Protein AF-A0A7X7MWL6-F1 (afdb_monomer)

Solvent-accessible surface area (backbone atoms only — not comparable to full-atom values): 15380 Å² total; per-residue (Å²): 132,82,75,71,53,54,70,63,32,54,54,37,65,75,43,79,52,40,69,62,44,42,73,61,33,58,62,50,55,30,61,46,99,85,70,45,68,63,56,74,56,22,62,44,53,46,34,38,48,52,20,28,42,70,40,32,53,67,61,32,52,55,54,33,52,75,38,54,39,47,64,7,66,58,43,22,62,76,74,44,52,92,45,48,33,80,43,76,57,48,70,46,74,46,41,31,54,92,85,49,89,75,73,60,87,45,22,44,50,53,32,58,33,37,39,71,49,34,30,35,41,26,49,57,46,27,28,77,61,49,32,73,77,32,79,83,55,85,63,67,92,64,72,59,31,56,32,47,55,44,22,49,33,36,52,50,52,49,21,46,40,38,64,36,34,50,30,35,58,55,56,46,36,56,61,43,24,39,84,37,89,33,66,30,51,39,77,46,76,94,53,43,69,53,32,23,27,19,46,92,64,23,87,71,41,76,58,52,65,67,79,53,43,49,32,81,69,54,38,25,49,52,29,4,32,33,23,25,42,33,62,19,31,59,53,59,63,54,40,70,68,53,62,31,74,64,49,67,42,80,59,91,59,49,42,24,24,30,35,21,19,15,17,80,24,50,75,79,44,21,19,42,47,37,72,47,64,46,52,34,82,47,61,38,85,45,25,26,36,41,43,19,36,70,66,95,122

Secondary structure (DSSP, 8-state):
-----HHHHHHGGG---HHHHHHHHTTTT-B-TTS-BS---HHHHHHHHHHHHHH-HHHHHHHHHTTTTTTHHHHHHHHTGGGEEEE--EEEEES--TT-SS--TTS-S-EEEEE--EEEESSPPBHHHHHHH-TTS---SSSSPBP-S--HHHHHHHHHHTT-EEPPHHHHHHHHHTT--SSSSSSSGGGGGGT---TTTSTTS---TT-S---TTS--S-SSSSEEEEEEEP-TTGGGG---BS-----S--EEEEES--TTS-GGGGSTT-EEEEETT---TTEE--EEES---

Radius of gyration: 19.22 Å; Cα contacts (8 Å, |Δi|>4): 650; chains: 1; bounding box: 49×41×52 Å

Foldseek 3Di:
DQDQDLVVLQVLLPPQDLVVLCVNQLQQQAADPVRHHPDLPLSSNQSSLVSNCSNPVVSSCVSCCVGLLPCLLVLLVPPFVVQKFKDAWDKDFAFDDPPDPQHDQLRDDTFMATEHIKIWGLKFAFQVSLCVSVVPRDHDPDPQFHDFQAFLSSQQSSQSSNVFGFAALVRLLVQQCAVHPPLGLHNDLVCCLQQEQAQVNPVLDQDRWPPHAGRNSNHGHLAASAWAWGQAADDSCLCVVNDHYRDGHNDPHQFTKTAQHYNHDDSSCRGSSRIDTDGRNDGDRRHGHITMGHDSD

Sequence (297 aa):
MINTNVEFLKSLLNESNADIVYSNVKDIFGFNEKGEPNVVDGEVLYWAWKAIQHADKQMEEELMNKRFYDGSKERYISLLQNHMKKIDKGSFSMGSAPDSKLKYIGEEPQHNVDLDQFFVSDIVISEELYSKYDPFYKVSEEKNMPARNVSWYDAVMFCKWINCRLLTEAEWEYASKGDSKGLWCCEKEEDIQQYGWFSESSDGYVHPIGLLKPNSYGLYDIHGNVWEWCQDSYDENYYEKKISDNPVNDTDDLEKVCRGGSIHAFSEMCRCAFRDYEPANFKAYDIGFRVARSNFD

Mean predicted aligned error: 3.19 Å

Nearest PDB structures (foldseek):
  6xtr-assembly1_A  TM=8.826E-01  e=1.963E-19  Thermomonospora curvata DSM 43183
  2y3c-assemb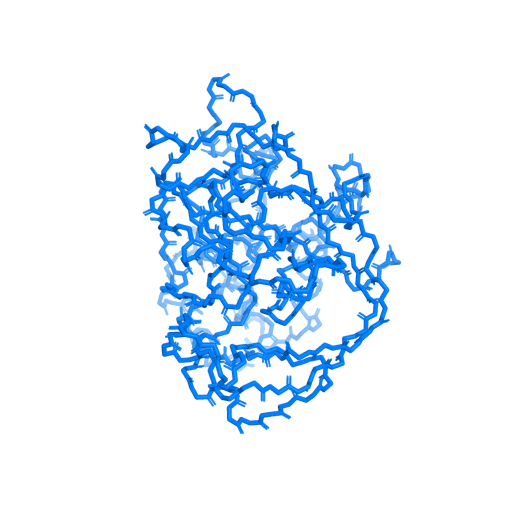ly1_A  TM=8.806E-01  e=6.717E-18  Treponema denticola
  6muj-assembly4_D  TM=9.042E-01  e=8.571E-18  Streptomyces coelicolor A3(2)
  5nyy-assembly1_A  TM=8.502E-01  e=1.297E-18  Thermomon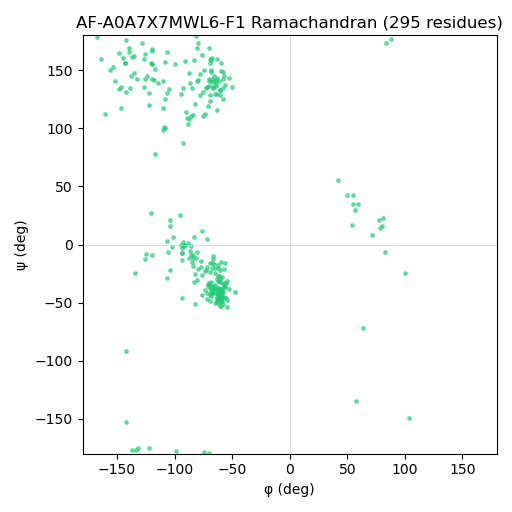ospora curvata DSM 43183
  5hha-assembly1_A  TM=8.923E-01  e=1.107E-16  Pseudomonas aeruginosa PAO1

Structure (mmCIF, N/CA/C/O backbone):
data_AF-A0A7X7MWL6-F1
#
_entry.id   AF-A0A7X7MWL6-F1
#
loop_
_atom_site.group_PDB
_atom_site.id
_atom_site.type_symbol
_atom_site.label_atom_id
_atom_site.label_alt_id
_atom_site.label_comp_id
_atom_site.label_asym_id
_atom_site.label_entity_id
_atom_site.label_seq_id
_atom_site.pdbx_PDB_ins_code
_atom_site.Cartn_x
_atom_site.Cartn_y
_atom_site.Cartn_z
_atom_site.occupancy
_atom_site.B_iso_or_equiv
_atom_site.auth_seq_id
_atom_site.auth_comp_id
_atom_site.auth_asym_id
_atom_site.auth_atom_id
_atom_site.pdbx_PDB_model_num
ATOM 1 N N . MET A 1 1 ? -14.505 17.533 24.491 1.00 73.88 1 MET A N 1
ATOM 2 C CA . MET A 1 1 ? -13.439 17.891 23.533 1.00 73.88 1 MET A CA 1
ATOM 3 C C . MET A 1 1 ? -12.760 16.591 23.157 1.00 73.88 1 MET A C 1
ATOM 5 O O . MET A 1 1 ? -12.500 15.812 24.065 1.00 73.88 1 MET A O 1
ATOM 9 N N . ILE A 1 2 ? -12.582 16.317 21.866 1.00 90.38 2 ILE A N 1
ATOM 10 C CA . ILE A 1 2 ? -11.959 15.072 21.394 1.00 90.38 2 ILE A CA 1
ATOM 11 C C . ILE A 1 2 ? -10.476 15.122 21.766 1.00 90.38 2 ILE A C 1
ATOM 13 O O . ILE A 1 2 ? -9.825 16.134 21.510 1.00 90.38 2 ILE A O 1
ATOM 17 N N . ASN A 1 3 ? -9.963 14.078 22.419 1.00 92.62 3 ASN A N 1
ATOM 18 C CA . ASN A 1 3 ? -8.554 14.012 22.789 1.00 92.62 3 ASN A CA 1
ATOM 19 C C . ASN A 1 3 ? -7.747 13.410 21.635 1.00 92.62 3 ASN A C 1
ATOM 21 O O . ASN A 1 3 ? -7.838 12.216 21.372 1.00 92.62 3 ASN A O 1
ATOM 25 N N . THR A 1 4 ? -6.965 14.245 20.957 1.00 96.44 4 THR A N 1
ATOM 26 C CA . THR A 1 4 ? -6.111 13.857 19.825 1.00 96.44 4 THR A CA 1
ATOM 27 C C . THR A 1 4 ? -4.633 13.756 20.214 1.00 96.44 4 THR A C 1
ATOM 29 O O . THR A 1 4 ? -3.759 13.779 19.353 1.00 96.44 4 THR A O 1
ATOM 32 N N . ASN A 1 5 ? -4.314 13.696 21.511 1.00 97.81 5 ASN A N 1
ATOM 33 C CA . ASN A 1 5 ? -2.937 13.538 21.964 1.00 97.81 5 ASN A CA 1
ATOM 34 C C . ASN A 1 5 ? -2.458 12.097 21.716 1.00 97.81 5 ASN A C 1
ATOM 36 O O . ASN A 1 5 ? -2.928 11.161 22.360 1.00 97.81 5 ASN A O 1
ATOM 40 N N . VAL A 1 6 ? -1.504 11.934 20.799 1.00 97.75 6 VAL A N 1
ATOM 41 C CA . VAL A 1 6 ? -0.977 10.626 20.382 1.00 97.75 6 VAL A CA 1
ATOM 42 C C . VAL A 1 6 ? -0.379 9.833 21.549 1.00 97.75 6 VAL A C 1
ATOM 44 O O . VAL A 1 6 ? -0.646 8.642 21.671 1.00 97.75 6 VAL A O 1
ATOM 47 N N . GLU A 1 7 ? 0.368 10.473 22.449 1.00 97.94 7 GLU A N 1
ATOM 48 C CA . GLU A 1 7 ? 0.979 9.785 23.595 1.00 97.94 7 GLU A CA 1
ATOM 49 C C . GLU A 1 7 ? -0.071 9.276 24.589 1.00 97.94 7 GLU A C 1
ATOM 51 O O . GLU A 1 7 ? 0.048 8.175 25.128 1.00 97.94 7 GLU A O 1
ATOM 56 N N . PHE A 1 8 ? -1.159 10.026 24.775 1.00 98.19 8 PHE A N 1
ATOM 57 C CA . PHE A 1 8 ? -2.311 9.546 25.528 1.00 98.19 8 PHE A CA 1
ATOM 58 C C . PHE A 1 8 ? -2.963 8.337 24.846 1.00 98.19 8 PHE A C 1
ATOM 60 O O . PHE A 1 8 ? -3.218 7.338 25.514 1.00 98.19 8 PHE A O 1
ATOM 67 N N . LEU A 1 9 ? -3.190 8.383 23.531 1.00 98.31 9 LEU A N 1
ATOM 68 C CA . LEU A 1 9 ? -3.787 7.260 22.798 1.00 98.31 9 LEU A CA 1
ATOM 69 C C . LEU A 1 9 ? -2.910 6.005 22.854 1.00 98.31 9 LEU A C 1
ATOM 71 O O . LEU A 1 9 ? -3.425 4.920 23.108 1.00 98.31 9 LEU A O 1
ATOM 75 N N . LYS A 1 10 ? -1.587 6.149 22.726 1.00 97.75 10 LYS A N 1
ATOM 76 C CA . LYS A 1 10 ? -0.633 5.052 22.946 1.00 97.75 10 LYS A CA 1
ATOM 77 C C . LYS A 1 10 ? -0.717 4.505 24.369 1.00 97.75 10 LYS A C 1
ATOM 79 O O . LYS A 1 10 ? -0.677 3.2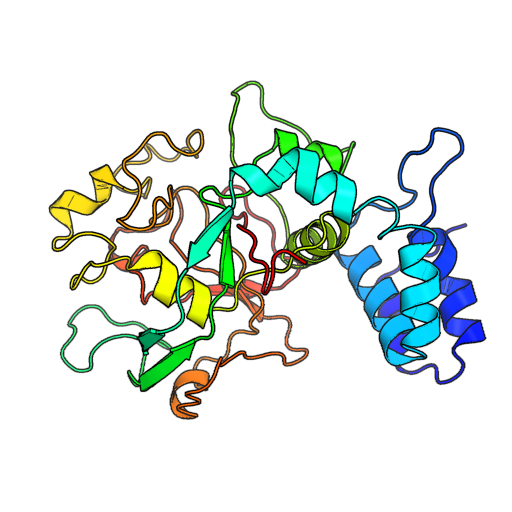93 24.560 1.00 97.75 10 LYS A O 1
ATOM 84 N N . SER A 1 11 ? -0.880 5.368 25.374 1.00 98.00 11 SER A N 1
ATOM 85 C CA . SER A 1 11 ? -1.001 4.922 26.768 1.00 98.00 11 SER A CA 1
ATOM 86 C C . SER A 1 11 ? -2.219 4.019 27.012 1.00 98.00 11 SER A C 1
ATOM 88 O O . SER A 1 11 ? -2.140 3.140 27.872 1.00 98.00 11 SER A O 1
ATOM 90 N N . LEU A 1 12 ? -3.291 4.164 26.216 1.00 98.00 12 LEU A N 1
ATOM 91 C CA . LEU A 1 12 ? -4.487 3.312 26.285 1.00 98.00 12 LEU A CA 1
ATOM 92 C C . LEU A 1 12 ? -4.216 1.852 25.896 1.00 98.00 12 LEU A C 1
ATOM 94 O O . LEU A 1 12 ? -5.004 0.992 26.267 1.00 98.00 12 LEU A O 1
ATOM 98 N N . LEU A 1 13 ? -3.101 1.537 25.228 1.00 96.75 13 LEU A N 1
ATOM 99 C CA . LEU A 1 13 ? -2.693 0.145 24.986 1.00 96.75 13 LEU A CA 1
ATOM 100 C C . LEU A 1 13 ? -2.415 -0.622 26.288 1.00 96.75 13 LEU A C 1
ATOM 102 O O . LEU A 1 13 ? -2.445 -1.845 26.295 1.00 96.75 13 LEU A O 1
ATOM 106 N N . ASN A 1 14 ? -2.164 0.087 27.393 1.00 96.88 14 ASN A N 1
ATOM 107 C CA . ASN A 1 14 ? -1.990 -0.515 28.714 1.00 96.88 14 ASN A CA 1
ATOM 108 C C . ASN A 1 14 ? -3.294 -0.550 29.534 1.00 96.88 14 ASN A C 1
ATOM 110 O O . ASN A 1 14 ? -3.280 -1.009 30.676 1.00 96.88 14 ASN A O 1
ATOM 114 N N . GLU A 1 15 ? -4.408 -0.042 28.995 1.00 97.19 15 GLU A N 1
ATOM 115 C CA . GLU A 1 15 ? -5.706 -0.045 29.668 1.00 97.19 15 GLU A CA 1
ATOM 116 C C . GLU A 1 15 ? -6.477 -1.326 29.333 1.00 97.19 15 GLU A C 1
ATOM 118 O O . GLU A 1 15 ? -6.895 -1.558 28.202 1.00 97.19 15 GLU A O 1
ATOM 123 N N . SER A 1 16 ? -6.690 -2.158 30.351 1.00 90.88 16 SER A N 1
ATOM 124 C CA . SER A 1 16 ? -7.404 -3.434 30.220 1.00 90.88 16 SER A CA 1
ATOM 125 C C . SER A 1 16 ? -8.927 -3.294 30.125 1.00 90.88 16 SER A C 1
ATOM 127 O O . SER A 1 16 ? -9.605 -4.232 29.710 1.00 90.88 16 SER A O 1
ATOM 129 N N . ASN A 1 17 ? -9.494 -2.157 30.542 1.00 97.38 17 ASN A N 1
ATOM 130 C CA . ASN A 1 17 ? -10.933 -1.934 30.511 1.00 97.38 17 ASN A CA 1
ATOM 131 C C . ASN A 1 17 ? -11.375 -1.335 29.165 1.00 97.38 17 ASN A C 1
ATOM 133 O O . ASN A 1 17 ? -11.247 -0.131 28.926 1.00 97.38 17 ASN A O 1
ATOM 137 N N . ALA A 1 18 ? -11.970 -2.175 28.318 1.00 97.12 18 ALA A N 1
ATOM 138 C CA . ALA A 1 18 ? -12.445 -1.788 26.992 1.00 97.12 18 ALA A CA 1
ATOM 139 C C . ALA A 1 18 ? -13.474 -0.644 27.003 1.00 97.12 18 ALA A C 1
ATOM 141 O O . ALA A 1 18 ? -13.419 0.213 26.123 1.00 97.12 18 ALA A O 1
ATOM 142 N N . ASP A 1 19 ? -14.346 -0.545 28.014 1.00 98.12 19 ASP A N 1
ATOM 143 C CA . ASP A 1 19 ? -15.315 0.558 28.109 1.00 98.12 19 ASP A CA 1
ATOM 144 C C . ASP A 1 19 ? -14.614 1.909 28.319 1.00 98.12 19 ASP A C 1
ATOM 146 O O . ASP A 1 19 ? -15.028 2.934 27.764 1.00 98.12 19 ASP A O 1
ATOM 150 N N . ILE A 1 20 ? -13.521 1.917 29.096 1.00 97.81 20 ILE A N 1
ATOM 151 C CA . ILE A 1 20 ? -12.690 3.111 29.289 1.00 97.81 20 ILE A CA 1
ATOM 152 C C . ILE A 1 20 ? -12.045 3.492 27.959 1.00 97.81 20 ILE A C 1
ATOM 154 O O . ILE A 1 20 ? -12.175 4.645 27.539 1.00 97.81 20 ILE A O 1
ATOM 158 N N . VAL A 1 21 ? -11.412 2.544 27.265 1.00 98.19 21 VAL A N 1
ATOM 159 C CA . VAL A 1 21 ? -10.782 2.798 25.961 1.00 98.19 21 VAL A CA 1
ATOM 160 C C . VAL A 1 21 ? -11.809 3.322 24.955 1.00 98.19 21 VAL A C 1
ATOM 162 O O . VAL A 1 21 ? -11.626 4.402 24.393 1.00 98.19 21 VAL A O 1
ATOM 165 N N . TYR A 1 22 ? -12.946 2.640 24.808 1.00 97.81 22 TYR A N 1
ATOM 166 C CA . TYR A 1 22 ? -14.044 3.037 23.926 1.00 97.81 22 TYR A CA 1
ATOM 167 C C . TYR A 1 22 ? -14.540 4.453 24.210 1.00 97.81 22 TYR A C 1
ATOM 169 O O . TYR A 1 22 ? -14.704 5.254 23.287 1.00 97.81 22 TYR A O 1
ATOM 177 N N . SER A 1 23 ? -14.749 4.799 25.484 1.00 97.25 23 SER A N 1
ATOM 178 C CA . SER A 1 23 ? -15.218 6.134 25.863 1.00 97.25 23 SER A CA 1
ATOM 179 C C . SER A 1 23 ? -14.255 7.249 25.440 1.00 97.25 23 SER A C 1
ATOM 181 O O . SER A 1 23 ? -14.717 8.349 25.135 1.00 97.25 23 SER A O 1
ATOM 183 N N . ASN A 1 24 ? -12.953 6.950 25.368 1.00 97.69 24 ASN A N 1
ATOM 184 C CA . ASN A 1 24 ? -11.912 7.886 24.956 1.00 97.69 24 ASN A CA 1
ATOM 185 C C . ASN A 1 24 ? -11.762 7.990 23.432 1.00 97.69 24 ASN A C 1
ATOM 187 O O . ASN A 1 24 ? -11.431 9.068 22.941 1.00 97.69 24 ASN A O 1
ATOM 191 N N . VAL A 1 25 ? -12.012 6.910 22.681 1.00 97.56 25 VAL A N 1
ATOM 192 C CA . VAL A 1 25 ? -11.724 6.877 21.234 1.00 97.56 25 VAL A CA 1
ATOM 193 C C . VAL A 1 25 ? -12.949 7.015 20.331 1.00 97.56 25 VAL A C 1
ATOM 195 O O . VAL A 1 25 ? -12.814 7.434 19.186 1.00 97.56 25 VAL A O 1
ATOM 198 N N . LYS A 1 26 ? -14.163 6.708 20.805 1.00 96.38 26 LYS A N 1
ATOM 199 C CA . LYS A 1 26 ? -15.365 6.630 19.945 1.00 96.38 26 LYS A CA 1
ATOM 200 C C . LYS A 1 26 ? -15.659 7.901 19.135 1.00 96.38 26 LYS A C 1
ATOM 202 O O . LYS A 1 26 ? -16.187 7.820 18.027 1.00 96.38 26 LYS A O 1
ATOM 207 N N . ASP A 1 27 ? -15.344 9.069 19.696 1.00 95.69 27 ASP A N 1
ATOM 208 C CA . ASP A 1 27 ? -15.648 10.360 19.077 1.00 95.69 27 ASP A CA 1
ATOM 209 C C . ASP A 1 27 ? -14.577 10.776 18.056 1.00 95.69 27 ASP A C 1
ATOM 211 O O . ASP A 1 27 ? -14.881 11.582 17.177 1.00 95.69 27 ASP A O 1
ATOM 215 N N . ILE A 1 28 ? -13.377 10.175 18.107 1.00 97.38 28 ILE A N 1
ATOM 216 C CA . ILE A 1 28 ? -12.314 10.338 17.097 1.00 97.38 28 ILE A CA 1
ATOM 217 C C . ILE A 1 28 ? -12.819 9.852 15.734 1.00 97.38 28 ILE A C 1
ATOM 219 O O . ILE A 1 28 ? -12.674 10.551 14.739 1.00 97.38 28 ILE A O 1
ATOM 223 N N . PHE A 1 29 ? -13.509 8.709 15.711 1.00 96.19 29 PHE A N 1
ATOM 224 C CA . PHE A 1 29 ? -14.116 8.138 14.503 1.00 96.19 29 PHE A CA 1
ATOM 225 C C . PHE A 1 29 ? -15.493 8.727 14.167 1.00 96.19 29 PHE A C 1
ATOM 227 O O . PHE A 1 29 ? -16.199 8.203 13.313 1.00 96.19 29 PHE A O 1
ATOM 234 N N . GLY A 1 30 ? -15.948 9.754 14.888 1.00 92.06 30 GLY A N 1
ATOM 235 C CA . GLY A 1 30 ? -17.243 10.384 14.645 1.00 92.06 30 GLY A CA 1
ATOM 236 C C . GLY A 1 30 ? -17.246 11.366 13.476 1.00 92.06 30 GLY A C 1
ATOM 237 O O . GLY A 1 30 ? -16.204 11.724 12.932 1.00 92.06 30 GLY A O 1
ATOM 238 N N . PHE A 1 31 ? -18.445 11.846 13.156 1.00 90.69 31 PHE A N 1
ATOM 239 C CA . PHE A 1 31 ? -18.679 12.911 12.187 1.00 90.69 31 PHE A CA 1
ATOM 240 C C . PHE A 1 31 ? -19.303 14.125 12.881 1.00 90.69 31 PHE A C 1
ATOM 242 O O . PHE A 1 31 ? -20.019 13.980 13.878 1.00 90.69 31 PHE A O 1
ATOM 249 N N . ASN A 1 32 ? -19.041 15.315 12.349 1.00 89.81 32 ASN A N 1
ATOM 250 C CA . ASN A 1 32 ? -19.631 16.563 12.813 1.00 89.81 32 ASN A CA 1
ATOM 251 C C . ASN A 1 32 ? -21.048 16.765 12.230 1.00 89.81 32 ASN A C 1
ATOM 253 O O . ASN A 1 32 ? -21.547 15.959 11.446 1.00 89.81 32 ASN A O 1
ATOM 257 N N . GLU A 1 33 ? -21.709 17.871 12.583 1.00 90.31 33 GLU A N 1
ATOM 258 C CA . GLU A 1 33 ? -23.077 18.182 12.126 1.00 90.31 33 GLU A CA 1
ATOM 259 C C . GLU A 1 33 ? -23.211 18.347 10.600 1.00 90.31 33 GLU A C 1
ATOM 261 O O . GLU A 1 33 ? -24.317 18.275 10.067 1.00 90.31 33 GLU A O 1
ATOM 266 N N . LYS A 1 34 ? -22.098 18.557 9.889 1.00 87.69 34 LYS A N 1
ATOM 267 C CA . LYS A 1 34 ? -22.043 18.645 8.423 1.00 87.69 34 LYS A CA 1
ATOM 268 C C . LYS A 1 34 ? -21.768 17.293 7.757 1.00 87.69 34 LYS A C 1
ATOM 270 O O . LYS A 1 34 ? -21.726 17.231 6.533 1.00 87.69 34 LYS A O 1
ATOM 275 N N . GLY A 1 35 ? -21.580 16.229 8.541 1.00 86.38 35 GLY A N 1
ATOM 276 C CA . GLY A 1 35 ? -21.204 14.906 8.046 1.00 86.38 35 GLY A CA 1
ATOM 277 C C . GLY A 1 35 ? -19.720 14.769 7.693 1.00 86.38 35 GLY A C 1
ATOM 278 O O . GLY A 1 35 ? -19.349 13.805 7.033 1.00 86.38 35 GLY A O 1
ATOM 279 N N . GLU A 1 36 ? -18.868 15.708 8.110 1.00 88.62 36 GLU A N 1
ATOM 280 C CA . GLU A 1 36 ? -17.414 15.625 7.911 1.00 88.62 36 GLU A CA 1
ATOM 281 C C . GLU A 1 36 ? -16.770 14.858 9.078 1.00 88.62 36 GLU A C 1
ATOM 283 O O . GLU A 1 36 ? -17.268 14.951 10.205 1.00 88.62 36 GLU A O 1
ATOM 288 N N . PRO A 1 37 ? -15.673 14.113 8.857 1.00 92.25 37 PRO A N 1
ATOM 289 C CA . PRO A 1 37 ? -14.980 13.402 9.928 1.00 92.25 37 PRO A CA 1
ATOM 290 C C . PRO A 1 37 ? -14.452 14.373 10.991 1.00 92.25 37 PRO A C 1
ATOM 292 O O . PRO A 1 37 ? -13.943 15.451 10.684 1.00 92.25 37 PRO A O 1
ATOM 295 N N . ASN A 1 38 ? -14.548 13.976 12.259 1.00 94.25 38 ASN A N 1
ATOM 296 C CA . ASN A 1 38 ? -14.041 14.772 13.376 1.00 94.25 38 ASN A CA 1
ATOM 297 C C . ASN A 1 38 ? -12.508 14.866 13.391 1.00 94.25 38 ASN A C 1
ATOM 299 O O . ASN A 1 38 ? -11.957 15.863 13.857 1.00 94.25 38 ASN A O 1
ATOM 303 N N . VAL A 1 39 ? -11.833 13.813 12.928 1.00 96.00 39 VAL A N 1
ATOM 304 C CA . VAL A 1 39 ? -10.375 13.692 12.866 1.00 96.00 39 VAL A CA 1
ATOM 305 C C . VAL A 1 39 ? -10.004 13.047 11.534 1.00 96.00 39 VAL A C 1
ATOM 307 O O . VAL A 1 39 ? -10.610 12.053 11.145 1.00 96.00 39 VAL A O 1
ATOM 310 N N . VAL A 1 40 ? -9.001 13.609 10.861 1.00 94.75 40 VAL A N 1
ATOM 311 C CA . VAL A 1 40 ? -8.408 13.057 9.626 1.00 94.75 40 VAL A CA 1
ATOM 312 C C . VAL A 1 40 ? -6.921 12.725 9.770 1.00 94.75 40 VAL A C 1
ATOM 314 O O . VAL A 1 40 ? -6.350 12.099 8.887 1.00 94.75 40 VAL A O 1
ATOM 317 N N . ASP A 1 41 ? -6.294 13.128 10.880 1.00 97.62 41 ASP A N 1
ATOM 318 C CA . ASP A 1 41 ? -4.891 12.824 11.158 1.00 97.62 41 ASP A CA 1
ATOM 319 C C . ASP A 1 41 ? -4.695 11.307 11.290 1.00 97.62 41 ASP A C 1
ATOM 321 O O . ASP A 1 41 ? -5.266 10.676 12.189 1.00 97.62 41 ASP A O 1
ATOM 325 N N . GLY A 1 42 ? -3.913 10.724 10.377 1.00 97.94 42 GLY A N 1
ATOM 326 C CA . GLY A 1 42 ? -3.707 9.285 10.306 1.00 97.94 42 GLY A CA 1
ATOM 327 C C . GLY A 1 42 ? -3.095 8.693 11.571 1.00 97.94 42 GLY A C 1
ATOM 328 O O . GLY A 1 42 ? -3.521 7.617 11.982 1.00 97.94 42 GLY A O 1
ATOM 329 N N . GLU A 1 43 ? -2.151 9.376 12.227 1.00 98.50 43 GLU A N 1
ATOM 330 C CA . GLU A 1 43 ? -1.495 8.856 13.435 1.00 98.50 43 GLU A CA 1
ATOM 331 C C . GLU A 1 43 ? -2.478 8.815 14.614 1.00 98.50 43 GLU A C 1
ATOM 333 O O . GLU A 1 43 ? -2.569 7.808 15.323 1.00 98.50 43 GLU A O 1
ATOM 338 N N . VAL A 1 44 ? -3.280 9.869 14.788 1.00 98.69 44 VAL A N 1
ATOM 339 C CA . VAL A 1 44 ? -4.346 9.906 15.802 1.00 98.69 44 VAL A CA 1
ATOM 340 C C . VAL A 1 44 ? -5.369 8.797 15.558 1.00 98.69 44 VAL A C 1
ATOM 342 O O . VAL A 1 44 ? -5.711 8.057 16.484 1.00 98.69 44 VAL A O 1
ATOM 345 N N . LEU A 1 45 ? -5.848 8.659 14.318 1.00 98.44 45 LEU A N 1
ATOM 346 C CA . LEU A 1 45 ? -6.809 7.624 13.933 1.00 98.44 45 LEU A CA 1
ATOM 347 C C . LEU A 1 45 ? -6.245 6.213 14.151 1.00 98.44 45 LEU A C 1
ATOM 349 O O . LEU A 1 45 ? -6.933 5.353 14.704 1.00 98.44 45 LEU A O 1
ATOM 353 N N . TYR A 1 46 ? -4.988 5.987 13.769 1.00 98.38 46 TYR A N 1
ATOM 354 C CA . TYR A 1 46 ? -4.311 4.704 13.911 1.00 98.38 46 TYR A CA 1
ATOM 355 C C . TYR A 1 46 ? -4.167 4.288 15.376 1.00 98.38 46 TYR A C 1
ATOM 357 O O . TYR A 1 46 ? -4.545 3.171 15.728 1.00 98.38 46 TYR A O 1
ATOM 365 N N . TRP A 1 47 ? -3.672 5.169 16.252 1.00 98.44 47 TRP A N 1
ATOM 366 C CA . TRP A 1 47 ? -3.485 4.814 17.663 1.00 98.44 47 TRP A CA 1
ATOM 367 C C . TRP A 1 47 ? -4.805 4.670 18.414 1.00 98.44 47 TRP A C 1
ATOM 369 O O . TRP A 1 47 ? -4.926 3.784 19.258 1.00 98.44 47 TRP A O 1
ATOM 379 N N . ALA A 1 48 ? -5.818 5.468 18.070 1.00 98.38 48 ALA A N 1
ATOM 380 C CA . ALA A 1 48 ? -7.173 5.270 18.574 1.00 98.38 48 ALA A CA 1
ATOM 381 C C . ALA A 1 48 ? -7.727 3.890 18.182 1.00 98.38 48 ALA A C 1
ATOM 383 O O . ALA A 1 48 ? -8.326 3.205 19.012 1.00 98.38 48 ALA A O 1
ATOM 384 N N . TRP A 1 49 ? -7.488 3.470 16.936 1.00 97.94 49 TRP A N 1
ATOM 385 C CA . TRP A 1 49 ? -7.929 2.184 16.401 1.00 97.94 49 TRP A CA 1
ATOM 386 C C . TRP A 1 49 ? -7.175 1.021 17.055 1.00 97.94 49 TRP A C 1
ATOM 388 O O . TRP A 1 49 ? -7.804 0.093 17.561 1.00 97.94 49 TRP A O 1
ATOM 398 N N . LYS A 1 50 ? -5.840 1.094 17.131 1.00 97.38 50 LYS A N 1
ATOM 399 C CA . LYS A 1 50 ? -5.006 0.081 17.797 1.00 97.38 50 LYS A CA 1
ATOM 400 C C . LYS A 1 50 ? -5.371 -0.068 19.272 1.00 97.38 50 LYS A C 1
ATOM 402 O O . LYS A 1 50 ? -5.425 -1.195 19.750 1.00 97.38 50 LYS A O 1
ATOM 407 N N . ALA A 1 51 ? -5.663 1.028 19.979 1.00 98.00 51 ALA A N 1
ATOM 408 C CA . ALA A 1 51 ? -6.072 0.978 21.381 1.00 98.00 51 ALA A CA 1
ATOM 409 C C . ALA A 1 51 ? -7.361 0.168 21.578 1.00 98.00 51 ALA A C 1
ATOM 411 O O . ALA A 1 51 ? -7.375 -0.771 22.373 1.00 98.00 51 ALA A O 1
ATOM 412 N N . ILE A 1 52 ? -8.432 0.481 20.837 1.00 97.88 52 ILE A N 1
ATOM 413 C CA . ILE A 1 52 ? -9.693 -0.264 20.976 1.00 97.88 52 ILE A CA 1
ATOM 414 C C . ILE A 1 52 ? -9.574 -1.696 20.454 1.00 97.88 52 ILE A C 1
ATOM 416 O O . ILE A 1 52 ? -10.080 -2.605 21.100 1.00 97.88 52 ILE A O 1
ATOM 420 N N . GLN A 1 53 ? -8.836 -1.923 19.362 1.00 96.62 53 GLN A N 1
ATOM 421 C CA . GLN A 1 53 ? -8.581 -3.267 18.844 1.00 96.62 53 GLN A CA 1
ATOM 422 C C . GLN A 1 53 ? -7.834 -4.144 19.862 1.00 96.62 53 GLN A C 1
ATOM 424 O O . GLN A 1 53 ? -8.124 -5.336 19.977 1.00 96.62 53 GLN A O 1
ATOM 429 N N . HIS A 1 54 ? -6.860 -3.568 20.574 1.00 96.19 54 HIS A N 1
ATOM 430 C CA . HIS A 1 54 ? -6.105 -4.264 21.613 1.00 96.19 54 HIS A CA 1
ATOM 431 C C . HIS A 1 54 ? -6.982 -4.594 22.825 1.00 96.19 54 HIS A C 1
ATOM 433 O O . HIS A 1 54 ? -6.887 -5.697 23.360 1.00 96.19 54 HIS A O 1
ATOM 439 N N . ALA A 1 55 ? -7.842 -3.659 23.236 1.00 97.19 55 ALA A N 1
ATOM 440 C CA . ALA A 1 55 ? -8.713 -3.834 24.392 1.00 97.19 55 ALA A CA 1
ATOM 441 C C . ALA A 1 55 ? -9.856 -4.830 24.131 1.00 97.19 55 ALA A C 1
ATOM 443 O O . ALA A 1 55 ? -10.104 -5.703 24.960 1.00 97.19 55 ALA A O 1
ATOM 444 N N . ASP A 1 56 ? -10.546 -4.712 22.990 1.00 97.75 56 ASP A N 1
ATOM 445 C CA . ASP A 1 56 ? -11.635 -5.606 22.588 1.00 97.75 56 ASP A CA 1
ATOM 446 C C . ASP A 1 56 ? -11.902 -5.524 21.071 1.00 97.75 56 ASP A C 1
ATOM 448 O O . ASP A 1 56 ? -12.407 -4.525 20.550 1.00 97.75 56 ASP A O 1
ATOM 452 N N . LYS A 1 57 ? -11.600 -6.613 20.350 1.00 96.12 57 LYS A N 1
ATOM 453 C CA . LYS A 1 57 ? -11.785 -6.694 18.891 1.00 96.12 57 LYS A CA 1
ATOM 454 C C . LYS A 1 57 ? -13.246 -6.575 18.460 1.00 96.12 57 LYS A C 1
ATOM 456 O O . LYS A 1 57 ? -13.520 -5.952 17.443 1.00 96.12 57 LYS A O 1
ATOM 461 N N . GLN A 1 58 ? -14.183 -7.154 19.211 1.00 96.88 58 GLN A N 1
ATOM 462 C CA . GLN A 1 58 ? -15.599 -7.075 18.853 1.00 96.88 58 GLN A CA 1
ATOM 463 C C . GLN A 1 58 ? -16.103 -5.637 19.019 1.00 96.88 58 GLN A C 1
ATOM 465 O O . GLN A 1 58 ? -16.831 -5.123 18.170 1.00 96.88 58 GLN A O 1
ATOM 470 N N . MET A 1 59 ? -15.692 -4.968 20.095 1.00 97.00 59 MET A N 1
ATOM 471 C CA . MET A 1 59 ? -16.050 -3.574 20.337 1.00 97.00 59 MET A CA 1
ATOM 472 C C . MET A 1 59 ? -15.435 -2.631 19.295 1.00 97.00 59 MET A C 1
ATOM 474 O O . MET A 1 59 ? -16.100 -1.682 18.874 1.00 97.00 59 MET A O 1
ATOM 478 N N . GLU A 1 60 ? -14.202 -2.893 18.850 1.00 96.69 60 GLU A N 1
ATOM 479 C CA . GLU A 1 60 ? -13.592 -2.185 17.718 1.00 96.69 60 GLU A CA 1
ATOM 480 C C . GLU A 1 60 ? -14.410 -2.364 16.441 1.00 96.69 60 GLU A C 1
ATOM 482 O O . GLU A 1 60 ? -14.813 -1.365 15.844 1.00 96.69 60 GLU A O 1
ATOM 487 N N . GLU A 1 61 ? -14.714 -3.602 16.050 1.00 94.88 61 GLU A N 1
ATOM 488 C CA . GLU A 1 61 ? -15.507 -3.881 14.852 1.00 94.88 61 GLU A CA 1
ATOM 489 C C . GLU A 1 61 ? -16.868 -3.178 14.910 1.00 94.88 61 GLU A C 1
ATOM 491 O O . GLU A 1 61 ? -17.282 -2.536 13.945 1.00 94.88 61 GLU A O 1
ATOM 496 N N .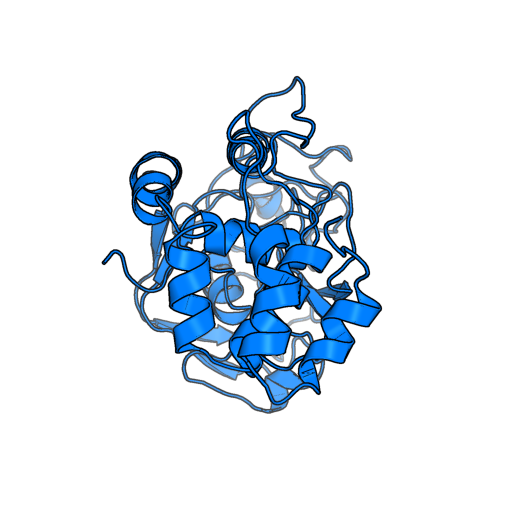 GLU A 1 62 ? -17.567 -3.234 16.046 1.00 95.62 62 GLU A N 1
ATOM 497 C CA . GLU A 1 62 ? -18.843 -2.541 16.223 1.00 95.62 62 GLU A CA 1
ATOM 498 C C . GLU A 1 62 ? -18.716 -1.016 16.137 1.00 95.62 62 GLU A C 1
ATOM 500 O O . GLU A 1 62 ? -19.578 -0.362 15.540 1.00 95.62 62 GLU A O 1
ATOM 505 N N . LEU A 1 63 ? -17.674 -0.440 16.744 1.00 95.56 63 LEU A N 1
ATOM 506 C CA . LEU A 1 63 ? -17.407 0.995 16.697 1.00 95.56 63 LEU A CA 1
ATOM 507 C C . LEU A 1 63 ? -17.151 1.445 15.261 1.00 95.56 63 LEU A C 1
ATOM 509 O O . LEU A 1 63 ? -17.756 2.415 14.797 1.00 95.56 63 LEU A O 1
ATOM 513 N N . MET A 1 64 ? -16.264 0.737 14.571 1.00 94.94 64 MET A N 1
ATOM 514 C CA . MET A 1 64 ? -15.823 1.103 13.239 1.00 94.94 64 MET A CA 1
ATOM 515 C C . MET A 1 64 ? -16.928 0.857 12.208 1.00 94.94 64 MET A C 1
ATOM 517 O O . MET A 1 64 ? -17.196 1.750 11.411 1.00 94.94 64 MET A O 1
ATOM 521 N N . ASN A 1 65 ? -17.665 -0.257 12.271 1.00 93.31 65 ASN A N 1
ATOM 522 C CA . ASN A 1 65 ? -18.796 -0.537 11.368 1.00 93.31 65 ASN A CA 1
ATOM 523 C C . ASN A 1 65 ? -19.941 0.472 11.485 1.00 93.31 65 ASN A C 1
ATOM 525 O O . ASN A 1 65 ? -20.609 0.753 10.497 1.00 93.31 65 ASN A O 1
ATOM 529 N N . LYS A 1 66 ? -20.168 1.046 12.672 1.00 91.25 66 LYS A N 1
ATOM 530 C CA . LYS A 1 66 ? -21.175 2.105 12.869 1.00 91.25 66 LYS A CA 1
ATOM 531 C C . LYS A 1 66 ? -20.680 3.489 12.437 1.00 91.25 66 LYS A C 1
ATOM 533 O O . LYS A 1 66 ? -21.437 4.454 12.548 1.00 91.25 66 LYS A O 1
ATOM 538 N N . ARG A 1 67 ? -19.402 3.619 12.069 1.00 89.75 67 ARG A N 1
ATOM 539 C CA . ARG A 1 67 ? -18.736 4.906 11.852 1.00 89.75 67 ARG A CA 1
ATOM 540 C C . ARG A 1 67 ? -17.763 4.856 10.678 1.00 89.75 67 ARG A C 1
ATOM 542 O O . ARG A 1 67 ? -18.145 5.111 9.548 1.00 89.75 67 ARG A O 1
ATOM 549 N N . PHE A 1 68 ? -16.499 4.543 10.936 1.00 89.44 68 PHE A N 1
ATOM 550 C CA . PHE A 1 68 ? -15.421 4.680 9.962 1.00 89.44 68 PHE A CA 1
ATOM 551 C C . PHE A 1 68 ? -15.519 3.686 8.786 1.00 89.44 68 PHE A C 1
ATOM 553 O O . PHE A 1 68 ? -15.274 4.052 7.637 1.00 89.44 68 PHE A O 1
ATOM 560 N N . TYR A 1 69 ? -15.912 2.437 9.051 1.00 90.62 69 TYR A N 1
ATOM 561 C CA . TYR A 1 69 ? -16.131 1.403 8.032 1.00 90.62 69 TYR A CA 1
ATOM 562 C C . TYR A 1 69 ? -17.526 1.473 7.399 1.00 90.62 69 TYR A C 1
ATOM 564 O O . TYR A 1 69 ? -17.756 0.784 6.402 1.00 90.62 69 TYR A O 1
ATOM 572 N N . ASP A 1 70 ? -18.440 2.298 7.922 1.00 91.12 70 ASP A N 1
ATOM 573 C CA . ASP A 1 70 ? -19.781 2.450 7.351 1.00 91.12 70 ASP A CA 1
ATOM 574 C C . ASP A 1 70 ? -19.675 2.900 5.887 1.00 91.12 70 ASP A C 1
ATOM 576 O O . ASP A 1 70 ? -18.969 3.862 5.577 1.00 91.12 70 ASP A O 1
ATOM 580 N N . GLY A 1 71 ? -20.302 2.162 4.969 1.00 92.38 71 GLY A N 1
ATOM 581 C CA . GLY A 1 71 ? -20.227 2.392 3.522 1.00 92.38 71 GLY A CA 1
ATOM 582 C C . GLY A 1 71 ? -18.892 2.042 2.838 1.00 92.38 71 GLY A C 1
ATOM 583 O O . GLY A 1 71 ? -18.691 2.400 1.675 1.00 92.38 71 GLY A O 1
ATOM 584 N N . SER A 1 72 ? -17.934 1.408 3.528 1.00 94.25 72 SER A N 1
ATOM 585 C CA . SER A 1 72 ? -16.589 1.128 2.980 1.00 94.25 72 SER A CA 1
ATOM 586 C C . SER A 1 72 ? -16.609 0.196 1.766 1.00 94.25 72 SER A C 1
ATOM 588 O O . SER A 1 72 ? -15.876 0.419 0.799 1.00 94.25 72 SER A O 1
ATOM 590 N N . LYS A 1 73 ? -17.493 -0.808 1.762 1.00 94.00 73 LYS A N 1
ATOM 591 C CA . LYS A 1 73 ? -17.674 -1.727 0.631 1.00 94.00 73 LYS A CA 1
ATOM 592 C C . LYS A 1 73 ? -18.249 -1.009 -0.590 1.00 94.00 73 LYS A C 1
ATOM 594 O O . LYS A 1 73 ? -17.780 -1.219 -1.706 1.00 94.00 73 LYS A O 1
ATOM 599 N N . GLU A 1 74 ? -19.218 -0.125 -0.394 1.00 95.81 74 GLU A N 1
ATOM 600 C CA . GLU A 1 74 ? -19.820 0.686 -1.453 1.00 95.81 74 GLU A CA 1
ATOM 601 C C . GLU A 1 74 ? -18.805 1.680 -2.028 1.00 95.81 74 GLU A C 1
ATOM 603 O O . GLU A 1 74 ? -18.734 1.857 -3.248 1.00 95.81 74 GLU A O 1
ATOM 608 N N . ARG A 1 75 ? -17.970 2.285 -1.171 1.00 96.06 75 ARG A N 1
ATOM 609 C CA . ARG A 1 75 ? -16.840 3.118 -1.606 1.00 96.06 75 ARG A CA 1
ATOM 610 C C . ARG A 1 75 ? -15.864 2.327 -2.463 1.00 96.06 75 ARG A C 1
ATOM 612 O O . ARG A 1 75 ? -15.540 2.781 -3.553 1.00 96.06 75 ARG A O 1
ATOM 619 N N . TYR A 1 76 ? -15.455 1.136 -2.032 1.00 96.38 76 TYR A N 1
ATOM 620 C CA . TYR A 1 76 ? -14.599 0.266 -2.839 1.00 96.38 76 TYR A CA 1
ATOM 621 C C . TYR A 1 76 ? -15.201 -0.012 -4.222 1.00 96.38 76 TYR A C 1
ATOM 623 O O . TYR A 1 76 ? -14.552 0.229 -5.241 1.00 96.38 76 TYR A O 1
ATOM 631 N N . ILE A 1 77 ? -16.453 -0.487 -4.262 1.00 96.12 77 ILE A N 1
ATOM 632 C CA . ILE A 1 77 ? -17.142 -0.862 -5.506 1.00 96.12 77 ILE A CA 1
ATOM 633 C C . ILE A 1 77 ? -17.234 0.336 -6.457 1.00 96.12 77 ILE A C 1
ATOM 635 O O . ILE A 1 77 ? -16.951 0.211 -7.645 1.00 96.12 77 ILE A O 1
ATOM 639 N N . SER A 1 78 ? -17.621 1.501 -5.938 1.00 97.00 78 SER A N 1
ATOM 640 C CA . SER A 1 78 ? -17.875 2.684 -6.765 1.00 97.00 78 SER A CA 1
ATOM 641 C C . SER A 1 78 ? -16.616 3.446 -7.172 1.00 97.00 78 SER A C 1
ATOM 643 O O . SER A 1 78 ? -16.611 4.059 -8.238 1.00 97.00 78 SER A O 1
ATOM 645 N N . LEU A 1 79 ? -15.569 3.437 -6.342 1.00 96.75 79 LEU A N 1
ATOM 646 C CA . LEU A 1 79 ? -14.404 4.303 -6.523 1.00 96.75 79 LEU A CA 1
ATOM 647 C C . LEU A 1 79 ? -13.158 3.569 -7.015 1.00 96.75 79 LEU A C 1
ATOM 649 O O . LEU A 1 79 ? -12.334 4.203 -7.666 1.00 96.75 79 LEU A O 1
ATOM 653 N N . LEU A 1 80 ? -12.990 2.276 -6.706 1.00 95.94 80 LEU A N 1
ATOM 654 C CA . LEU A 1 80 ? -11.694 1.612 -6.887 1.00 95.94 80 LEU A CA 1
ATOM 655 C C . LEU A 1 80 ? -11.746 0.234 -7.552 1.00 95.94 80 LEU A C 1
ATOM 657 O O . LEU A 1 80 ? -10.771 -0.157 -8.182 1.00 95.94 80 LEU A O 1
ATOM 661 N N . GLN A 1 81 ? -12.862 -0.497 -7.486 1.00 96.00 81 GLN A N 1
ATOM 662 C CA . GLN A 1 81 ? -12.943 -1.873 -7.998 1.00 96.00 81 GLN A CA 1
ATOM 663 C C . GLN A 1 81 ? -12.475 -2.021 -9.458 1.00 96.00 81 GLN A C 1
ATOM 665 O O . GLN A 1 81 ? -11.794 -2.991 -9.782 1.00 96.00 81 GLN A O 1
ATOM 670 N N . ASN A 1 82 ? -12.787 -1.052 -10.323 1.00 96.06 82 ASN A N 1
ATOM 671 C CA . ASN A 1 82 ? -12.402 -1.082 -11.741 1.00 96.06 82 ASN A CA 1
ATOM 672 C C . ASN A 1 82 ? -10.891 -0.915 -11.985 1.00 96.06 82 ASN A C 1
ATOM 674 O O . ASN A 1 82 ? -10.417 -1.229 -13.074 1.00 96.06 82 ASN A O 1
ATOM 678 N N . HIS A 1 83 ? -10.150 -0.447 -10.981 1.00 96.69 83 HIS A N 1
ATOM 679 C CA . HIS A 1 83 ? -8.695 -0.299 -11.006 1.00 96.69 83 HIS A CA 1
ATOM 680 C C . HIS A 1 83 ? -7.965 -1.520 -10.437 1.00 96.69 83 HIS A C 1
ATOM 682 O O . HIS A 1 83 ? -6.746 -1.608 -10.524 1.00 96.69 83 HIS A O 1
ATOM 688 N N . MET A 1 84 ? -8.678 -2.487 -9.857 1.00 97.88 84 MET A N 1
ATOM 689 C CA . MET A 1 84 ? -8.044 -3.638 -9.220 1.00 97.88 84 MET A CA 1
ATOM 690 C C . MET A 1 84 ? -7.680 -4.709 -10.254 1.00 97.88 84 MET A C 1
ATOM 692 O O . MET A 1 84 ? -8.546 -5.257 -10.939 1.00 97.88 84 MET A O 1
ATOM 696 N N . LYS A 1 85 ? -6.394 -5.051 -10.342 1.00 98.00 85 LYS A N 1
ATOM 697 C CA . LYS A 1 85 ? -5.873 -6.175 -11.126 1.00 98.00 85 LYS A CA 1
ATOM 698 C C . LYS A 1 85 ? -5.768 -7.406 -10.253 1.00 98.00 85 LYS A C 1
ATOM 700 O O . LYS A 1 85 ? -5.288 -7.336 -9.125 1.00 98.00 85 LYS A O 1
ATOM 705 N N . LYS A 1 86 ? -6.226 -8.535 -10.789 1.00 97.56 86 LYS A N 1
ATOM 706 C CA . LYS A 1 86 ? -6.052 -9.836 -10.154 1.00 97.56 86 LYS A CA 1
ATOM 707 C C . LYS A 1 86 ? -4.630 -10.321 -10.397 1.00 97.56 86 LYS A C 1
ATOM 709 O O . LYS A 1 86 ? -4.210 -10.395 -11.548 1.00 97.56 86 LYS A O 1
ATOM 714 N N . ILE A 1 87 ? -3.954 -10.709 -9.328 1.00 97.69 87 ILE A N 1
ATOM 715 C CA . ILE A 1 87 ? -2.662 -11.378 -9.367 1.00 97.69 87 ILE A CA 1
ATOM 716 C C . ILE A 1 87 ? -2.893 -12.818 -8.925 1.00 97.69 87 ILE A C 1
ATOM 718 O O . ILE A 1 87 ? -3.391 -13.066 -7.826 1.00 97.69 87 ILE A O 1
ATOM 722 N N . ASP A 1 88 ? -2.622 -13.769 -9.818 1.00 96.81 88 ASP A N 1
ATOM 723 C CA . ASP A 1 88 ? -2.787 -15.186 -9.513 1.00 96.81 88 ASP A CA 1
ATOM 724 C C . ASP A 1 88 ? -1.754 -15.648 -8.479 1.00 96.81 88 ASP A C 1
ATOM 726 O O . ASP A 1 88 ? -0.629 -15.144 -8.420 1.00 96.81 88 ASP A O 1
ATOM 730 N N . LYS A 1 89 ? -2.151 -16.653 -7.691 1.00 97.06 89 LYS A N 1
ATOM 731 C CA . LYS A 1 89 ? -1.258 -17.380 -6.788 1.00 97.06 89 LYS A CA 1
ATOM 732 C C . LYS A 1 89 ? -0.010 -17.839 -7.542 1.00 97.06 89 LYS A C 1
ATOM 734 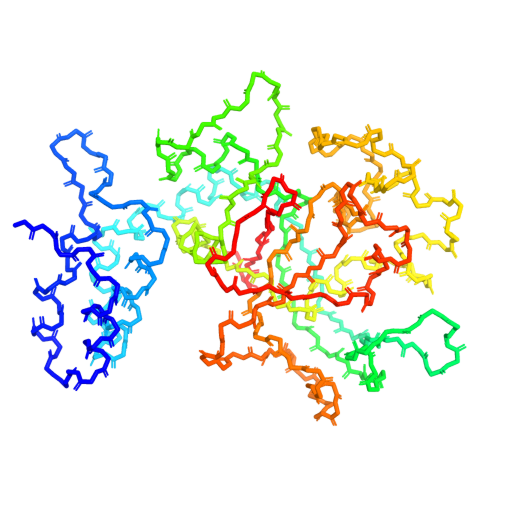O O . LYS A 1 89 ? -0.122 -18.416 -8.626 1.00 97.06 89 LYS A O 1
ATOM 739 N N . GLY A 1 90 ? 1.158 -17.661 -6.938 1.00 96.81 90 GLY A N 1
ATOM 740 C CA . GLY A 1 90 ? 2.415 -18.052 -7.557 1.00 96.81 90 GLY A CA 1
ATOM 741 C C . GLY A 1 90 ? 3.591 -18.036 -6.599 1.00 96.81 90 GLY A C 1
ATOM 742 O O . GLY A 1 90 ? 3.455 -17.697 -5.426 1.00 96.81 90 GLY A O 1
ATOM 743 N N . SER A 1 91 ? 4.744 -18.424 -7.133 1.00 97.50 91 SER A N 1
ATOM 744 C CA . SER A 1 91 ? 6.002 -18.491 -6.397 1.00 97.50 91 SER A CA 1
ATOM 745 C C . SER A 1 91 ? 7.067 -17.689 -7.127 1.00 97.50 91 SER A C 1
ATOM 747 O O . SER A 1 91 ? 7.137 -17.726 -8.358 1.00 97.50 91 SER A O 1
ATOM 749 N N . PHE A 1 92 ? 7.935 -17.007 -6.387 1.00 97.75 92 PHE A N 1
ATOM 750 C CA . PHE A 1 92 ? 9.056 -16.269 -6.960 1.00 97.75 92 PHE A CA 1
ATOM 751 C C . PHE A 1 92 ? 10.264 -16.236 -6.029 1.00 97.75 92 PHE A C 1
ATOM 753 O O . PHE A 1 92 ? 10.174 -16.534 -4.839 1.00 97.75 92 PHE A O 1
ATOM 760 N N . SER A 1 93 ? 11.414 -15.872 -6.592 1.00 97.62 93 SER A N 1
ATOM 761 C CA . SER A 1 93 ? 12.617 -15.585 -5.816 1.00 97.62 93 SER A CA 1
ATOM 762 C C . SER A 1 93 ? 12.625 -14.104 -5.429 1.00 97.62 93 SER A C 1
ATOM 764 O O . SER A 1 93 ? 12.796 -13.236 -6.295 1.00 97.62 93 SER A O 1
ATOM 766 N N . MET A 1 94 ? 12.404 -13.843 -4.141 1.00 98.25 94 MET A N 1
ATOM 767 C CA . MET A 1 94 ? 12.376 -12.515 -3.532 1.00 98.25 94 MET A CA 1
ATOM 768 C C . MET A 1 94 ? 13.780 -12.083 -3.117 1.00 98.25 94 MET A C 1
ATOM 770 O O . MET A 1 94 ? 14.548 -12.893 -2.587 1.00 98.25 94 MET A O 1
ATOM 774 N N . GLY A 1 95 ? 14.102 -10.814 -3.359 1.00 98.06 95 GLY A N 1
ATOM 775 C CA . GLY A 1 95 ? 15.408 -10.235 -3.077 1.00 98.06 95 GLY A CA 1
ATOM 776 C C . GLY A 1 95 ? 16.421 -10.387 -4.211 1.00 98.06 95 GLY A C 1
ATOM 777 O O . GLY A 1 95 ? 16.173 -10.992 -5.264 1.00 98.06 95 GLY A O 1
ATOM 778 N N . SER A 1 96 ? 17.592 -9.801 -3.985 1.00 97.62 96 SER A N 1
ATOM 779 C CA . SER A 1 96 ? 18.658 -9.708 -4.977 1.00 97.62 96 SER A CA 1
ATOM 780 C C . SER A 1 96 ? 19.385 -11.032 -5.164 1.00 97.62 96 SER A C 1
ATOM 782 O O . SER A 1 96 ? 19.822 -11.669 -4.206 1.00 97.62 96 SER A O 1
ATOM 784 N N . ALA A 1 97 ? 19.547 -11.431 -6.428 1.00 95.38 97 ALA A N 1
ATOM 785 C CA . ALA A 1 97 ? 20.272 -12.643 -6.783 1.00 95.38 97 ALA A CA 1
ATOM 786 C C . ALA A 1 97 ? 21.722 -12.590 -6.252 1.00 95.38 97 ALA A C 1
ATOM 788 O O . ALA A 1 97 ? 22.349 -11.527 -6.318 1.00 95.38 97 ALA A O 1
ATOM 789 N N . PRO A 1 98 ? 22.297 -13.713 -5.779 1.00 92.81 98 PRO A N 1
ATOM 790 C CA . PRO A 1 98 ? 23.638 -13.720 -5.187 1.00 92.81 98 PRO A CA 1
ATOM 791 C C . PRO A 1 98 ? 24.740 -13.178 -6.111 1.00 92.81 98 PRO A C 1
ATOM 793 O O . PRO A 1 98 ? 25.699 -12.560 -5.641 1.00 92.81 98 PRO A O 1
ATOM 796 N N . ASP A 1 99 ? 24.598 -13.403 -7.420 1.00 92.75 99 ASP A N 1
ATOM 797 C CA . ASP A 1 99 ? 25.508 -12.963 -8.480 1.00 92.75 99 ASP A CA 1
ATOM 798 C C . ASP A 1 99 ? 25.153 -11.588 -9.074 1.00 92.75 99 ASP A C 1
ATOM 800 O O . ASP A 1 99 ? 25.881 -11.090 -9.941 1.00 92.75 99 ASP A O 1
ATOM 804 N N . SER A 1 100 ? 24.084 -10.943 -8.591 1.00 92.25 100 SER A N 1
ATOM 805 C CA . SER A 1 100 ? 23.760 -9.569 -8.968 1.00 92.25 100 SER A CA 1
ATOM 806 C C . SER A 1 100 ? 24.897 -8.632 -8.568 1.00 92.25 100 SER A C 1
ATOM 808 O O . SER A 1 100 ? 25.395 -8.653 -7.439 1.00 92.25 100 SER A O 1
ATOM 810 N N . LYS A 1 101 ? 25.289 -7.765 -9.503 1.00 91.62 101 LYS A N 1
ATOM 811 C CA . LYS A 1 101 ? 26.233 -6.671 -9.237 1.00 91.62 101 LYS A CA 1
ATOM 812 C C . LYS A 1 101 ? 25.565 -5.477 -8.554 1.00 91.62 101 LYS A C 1
ATOM 814 O O . LYS A 1 101 ? 26.265 -4.680 -7.943 1.00 91.62 101 LYS A O 1
ATOM 819 N N . LEU A 1 102 ? 24.241 -5.367 -8.677 1.00 91.06 102 LEU A N 1
ATOM 820 C CA . LEU A 1 102 ? 23.415 -4.331 -8.066 1.00 91.06 102 LEU A CA 1
ATOM 821 C C . LEU A 1 102 ? 22.609 -4.972 -6.939 1.00 91.06 102 LEU A C 1
ATOM 823 O O . LEU A 1 102 ? 21.621 -5.668 -7.195 1.00 91.06 102 LEU A O 1
ATOM 827 N N . LYS A 1 103 ? 23.089 -4.786 -5.711 1.00 91.25 103 LYS A N 1
ATOM 828 C CA . LYS A 1 103 ? 22.457 -5.272 -4.487 1.00 91.25 103 LYS A CA 1
ATOM 829 C C . LYS A 1 103 ? 22.799 -4.365 -3.316 1.00 91.25 103 LYS A C 1
ATOM 831 O O . LYS A 1 103 ? 23.936 -3.902 -3.211 1.00 91.25 103 LYS A O 1
ATOM 836 N N . TYR A 1 104 ? 21.814 -4.127 -2.463 1.00 94.94 104 TYR A N 1
ATOM 837 C CA . TYR A 1 104 ? 21.923 -3.250 -1.301 1.00 94.94 104 TYR A CA 1
ATOM 838 C C . TYR A 1 104 ? 21.653 -4.032 -0.017 1.00 94.94 104 TYR A C 1
ATOM 840 O O . TYR A 1 104 ? 21.223 -5.189 -0.039 1.00 94.94 104 TYR A O 1
ATOM 848 N N . ILE A 1 105 ? 21.965 -3.398 1.112 1.00 93.94 105 ILE A N 1
ATOM 849 C CA . ILE A 1 105 ? 21.732 -3.964 2.442 1.00 93.94 105 ILE A CA 1
ATOM 850 C C . ILE A 1 105 ? 20.246 -4.312 2.580 1.00 93.94 105 ILE A C 1
ATOM 852 O O . ILE A 1 105 ? 19.382 -3.562 2.141 1.00 93.94 105 ILE A O 1
ATOM 856 N N . GLY A 1 106 ? 19.964 -5.479 3.156 1.00 95.88 106 GLY A N 1
ATOM 857 C CA . GLY A 1 106 ? 18.604 -5.970 3.352 1.00 95.88 106 GLY A CA 1
ATOM 858 C C . GLY A 1 106 ? 17.967 -6.654 2.142 1.00 95.88 106 GLY A C 1
ATOM 859 O O . GLY A 1 106 ? 16.890 -7.220 2.289 1.00 95.88 106 GLY A O 1
ATOM 860 N N . GLU A 1 107 ? 18.601 -6.666 0.965 1.00 98.00 107 GLU A N 1
ATOM 861 C CA . GLU A 1 107 ? 18.076 -7.375 -0.218 1.00 98.00 107 GLU A CA 1
ATOM 862 C C . GLU A 1 107 ? 18.490 -8.859 -0.276 1.00 98.00 107 GLU A C 1
ATOM 864 O O . GLU A 1 107 ? 18.062 -9.590 -1.172 1.00 98.00 107 GLU A O 1
ATOM 869 N N . GLU A 1 108 ? 19.342 -9.308 0.648 1.00 97.06 108 GLU A N 1
ATOM 870 C CA . GLU A 1 108 ? 19.900 -10.661 0.717 1.00 97.06 108 GLU A CA 1
ATOM 871 C C . GLU A 1 108 ? 19.517 -11.358 2.041 1.00 97.06 108 GLU A C 1
ATOM 873 O O . GLU A 1 108 ? 19.299 -10.689 3.048 1.00 97.06 108 GLU A O 1
ATOM 878 N N . PRO A 1 109 ? 19.482 -12.705 2.081 1.00 97.50 109 PRO A N 1
ATOM 879 C CA . PRO A 1 109 ? 19.632 -13.617 0.952 1.00 97.50 109 PRO A CA 1
ATOM 880 C C . PRO A 1 109 ? 18.379 -13.664 0.069 1.00 97.50 109 PRO A C 1
ATOM 882 O O . PRO A 1 109 ? 17.249 -13.584 0.554 1.00 97.50 109 PRO A O 1
ATOM 885 N N . GLN A 1 110 ? 18.581 -13.918 -1.226 1.00 97.94 110 GLN A N 1
ATOM 886 C CA . GLN A 1 110 ? 17.477 -14.327 -2.086 1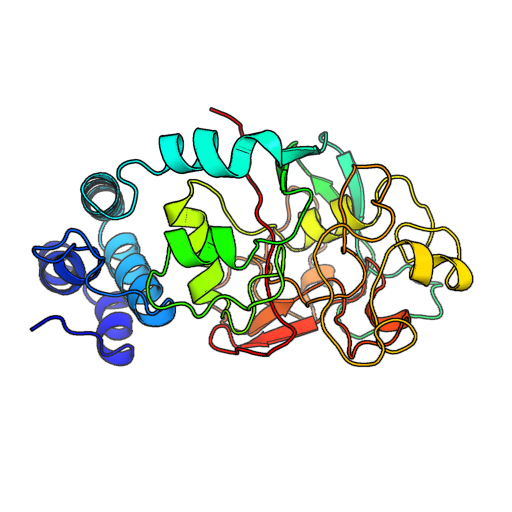.00 97.94 110 GLN A CA 1
ATOM 887 C C . GLN A 1 110 ? 16.832 -15.609 -1.542 1.00 97.94 110 GLN A C 1
ATOM 889 O O . GLN A 1 110 ? 17.527 -16.562 -1.166 1.00 97.94 110 GLN A O 1
ATOM 894 N N . HIS A 1 111 ? 15.505 -15.641 -1.505 1.00 98.31 111 HIS A N 1
ATOM 895 C CA . HIS A 1 111 ? 14.738 -16.760 -0.969 1.00 98.31 111 HIS A CA 1
ATOM 896 C C . HIS A 1 111 ? 13.441 -16.965 -1.754 1.00 98.31 111 HIS A C 1
ATOM 898 O O . HIS A 1 111 ? 12.994 -16.085 -2.485 1.00 98.31 111 HIS A O 1
ATOM 904 N N . ASN A 1 112 ? 12.865 -18.161 -1.646 1.00 98.44 112 ASN A N 1
ATOM 905 C CA . ASN A 1 112 ? 11.616 -18.484 -2.327 1.00 98.44 112 ASN A CA 1
ATOM 906 C C . ASN A 1 112 ? 10.432 -18.019 -1.488 1.00 98.44 112 ASN A C 1
ATOM 908 O O . ASN A 1 112 ? 10.384 -18.304 -0.291 1.00 98.44 112 ASN A O 1
ATOM 912 N N . VAL A 1 113 ? 9.481 -17.376 -2.152 1.00 98.62 113 VAL A N 1
ATOM 913 C CA . VAL A 1 113 ? 8.226 -16.915 -1.576 1.00 98.62 113 VAL A CA 1
ATOM 914 C C . VAL A 1 113 ? 7.072 -17.449 -2.408 1.00 98.62 113 VAL A C 1
ATOM 916 O O . VAL A 1 113 ? 7.116 -17.393 -3.636 1.00 98.62 113 VAL A O 1
ATOM 919 N N . ASP A 1 114 ? 6.054 -17.949 -1.723 1.00 98.44 114 ASP A N 1
ATOM 920 C CA . ASP A 1 114 ? 4.770 -18.391 -2.238 1.00 98.44 114 ASP A CA 1
ATOM 921 C C . ASP A 1 114 ? 3.710 -17.374 -1.798 1.00 98.44 114 ASP A C 1
ATOM 923 O O . ASP A 1 114 ? 3.566 -17.092 -0.609 1.00 98.44 114 ASP A O 1
ATOM 927 N N . LEU A 1 115 ? 2.963 -16.821 -2.749 1.00 98.25 115 LEU A N 1
ATOM 928 C CA . LEU A 1 115 ? 1.877 -15.881 -2.484 1.00 98.25 115 LEU A CA 1
ATOM 929 C C . LEU A 1 115 ? 0.547 -16.490 -2.896 1.00 98.25 115 LEU A C 1
ATOM 931 O O . LEU A 1 115 ? 0.435 -17.106 -3.959 1.00 98.25 115 LEU A O 1
ATOM 935 N N . ASP A 1 116 ? -0.480 -16.279 -2.083 1.00 97.81 116 ASP A N 1
ATOM 936 C CA . ASP A 1 116 ? -1.850 -16.523 -2.509 1.00 97.81 116 ASP A CA 1
ATOM 937 C C . ASP A 1 116 ? -2.303 -15.499 -3.555 1.00 97.81 116 ASP A C 1
ATOM 939 O O . ASP A 1 116 ? -1.633 -14.512 -3.845 1.00 97.81 116 ASP A O 1
ATOM 943 N N . GLN A 1 117 ? -3.457 -15.759 -4.169 1.00 97.62 117 GLN A N 1
ATOM 944 C CA . GLN A 1 117 ? -4.069 -14.795 -5.074 1.00 97.62 117 GLN A CA 1
ATOM 945 C C . GLN A 1 117 ? -4.447 -13.530 -4.294 1.00 97.62 117 GLN A C 1
ATOM 947 O O . GLN A 1 117 ? -5.055 -13.615 -3.228 1.00 97.62 117 GLN A O 1
ATOM 952 N N . PHE A 1 118 ? -4.193 -12.367 -4.881 1.00 98.06 118 PHE A N 1
ATOM 953 C CA . PH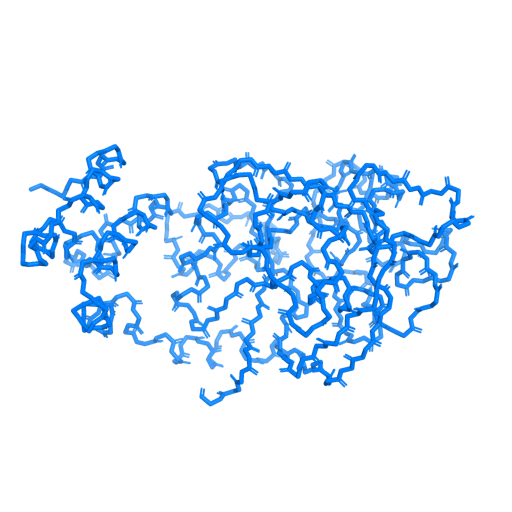E A 1 118 ? -4.635 -11.082 -4.351 1.00 98.06 118 PHE A CA 1
ATOM 954 C C . PHE A 1 118 ? -5.050 -10.141 -5.484 1.00 98.06 118 PHE A C 1
ATOM 956 O O . PHE A 1 118 ? -4.951 -10.456 -6.672 1.00 98.06 118 PHE A O 1
ATOM 963 N N . PHE A 1 119 ? -5.555 -8.976 -5.105 1.00 98.38 119 PHE A N 1
ATOM 964 C CA . PHE A 1 119 ? -5.859 -7.877 -6.006 1.00 98.38 119 PHE A CA 1
ATOM 965 C C . PHE A 1 119 ? -5.008 -6.674 -5.639 1.00 98.38 119 PHE A C 1
ATOM 967 O O . PHE A 1 119 ? -4.856 -6.394 -4.456 1.00 98.38 119 PHE A O 1
ATOM 974 N N . VAL A 1 120 ? -4.522 -5.938 -6.633 1.00 98.44 120 VAL A N 1
ATOM 975 C CA . VAL A 1 120 ? -3.724 -4.713 -6.466 1.00 98.44 120 VAL A CA 1
ATOM 976 C C . VAL A 1 120 ? -4.259 -3.620 -7.384 1.00 98.44 120 VAL A C 1
ATOM 978 O O . VAL A 1 120 ? -4.685 -3.920 -8.499 1.00 98.44 120 VAL A O 1
ATOM 981 N N . SER A 1 121 ? -4.277 -2.364 -6.941 1.00 98.38 121 SER A N 1
ATOM 982 C CA . SER A 1 121 ? -4.649 -1.252 -7.820 1.00 98.38 121 SER A CA 1
ATOM 983 C C . SER A 1 121 ? -3.607 -1.057 -8.933 1.00 98.38 121 SER A C 1
ATOM 985 O O . SER A 1 121 ? -2.400 -1.063 -8.677 1.00 98.38 121 SER A O 1
ATOM 987 N N . ASP A 1 122 ? -4.062 -0.877 -10.179 1.00 98.12 122 ASP A N 1
ATOM 988 C CA . ASP A 1 122 ? -3.176 -0.633 -11.327 1.00 98.12 122 ASP A CA 1
ATOM 989 C C . ASP A 1 122 ? -2.365 0.645 -11.204 1.00 98.12 122 ASP A C 1
ATOM 991 O O . ASP A 1 122 ? -1.249 0.728 -11.713 1.00 98.12 122 ASP A O 1
ATOM 995 N N . ILE A 1 123 ? -2.900 1.598 -10.464 1.00 96.88 123 ILE A N 1
ATOM 996 C CA . ILE A 1 123 ? -2.298 2.885 -10.183 1.00 96.88 123 ILE A CA 1
ATOM 997 C C . ILE A 1 123 ? -2.102 3.074 -8.677 1.00 96.88 123 ILE A C 1
ATOM 999 O O . ILE A 1 123 ? -2.808 2.474 -7.856 1.00 96.88 123 ILE A O 1
ATOM 1003 N N . VAL A 1 124 ? -1.149 3.931 -8.312 1.00 98.12 124 VAL A N 1
ATOM 1004 C CA . VAL A 1 124 ? -1.098 4.525 -6.969 1.00 98.12 124 VAL A CA 1
ATOM 1005 C C . VAL A 1 124 ? -2.373 5.325 -6.699 1.00 98.12 124 VAL A C 1
ATOM 1007 O O . VAL A 1 124 ? -3.066 5.760 -7.624 1.00 98.12 124 VAL A O 1
ATOM 1010 N N . ILE A 1 125 ? -2.713 5.513 -5.425 1.00 98.62 125 ILE A N 1
ATOM 1011 C CA . ILE A 1 125 ? -3.893 6.294 -5.049 1.00 98.62 125 ILE A CA 1
ATOM 1012 C C . ILE A 1 125 ? -3.716 7.740 -5.517 1.00 98.62 125 ILE A C 1
ATOM 1014 O O . ILE A 1 125 ? -2.689 8.358 -5.254 1.00 98.62 125 ILE A O 1
ATOM 1018 N N . SER A 1 126 ? -4.719 8.280 -6.213 1.00 98.38 126 SER A N 1
ATOM 1019 C CA . SER A 1 126 ? -4.688 9.655 -6.718 1.00 98.38 126 SER A CA 1
ATOM 1020 C C . SER A 1 126 ? -5.100 10.678 -5.657 1.00 98.38 126 SER A C 1
ATOM 1022 O O . SER A 1 126 ? -5.821 10.359 -4.707 1.00 98.38 126 SER A O 1
ATOM 1024 N N . GLU A 1 127 ? -4.702 11.935 -5.848 1.00 98.44 127 GLU A N 1
ATOM 1025 C CA . GLU A 1 127 ? -5.124 13.064 -5.010 1.00 98.44 127 GLU A CA 1
ATOM 1026 C C . GLU A 1 127 ? -6.656 13.222 -4.986 1.00 98.44 127 GLU A C 1
ATOM 1028 O O . GLU A 1 127 ? -7.250 13.506 -3.942 1.00 98.44 127 GLU A O 1
ATOM 1033 N N . GLU A 1 128 ? -7.334 12.991 -6.114 1.00 97.50 128 GLU A N 1
ATOM 1034 C CA . GLU A 1 128 ? -8.794 13.084 -6.203 1.00 97.50 128 GLU A CA 1
ATOM 1035 C C . GLU A 1 128 ? -9.506 11.982 -5.419 1.00 97.50 128 GLU A C 1
ATOM 1037 O O . GLU A 1 128 ? -10.581 12.219 -4.865 1.00 97.50 128 GLU A O 1
ATOM 1042 N N . LEU A 1 129 ? -8.944 10.773 -5.376 1.00 97.88 129 LEU A N 1
ATOM 1043 C CA . LEU A 1 129 ? -9.509 9.695 -4.574 1.00 97.88 129 LEU A CA 1
ATOM 1044 C C . LEU A 1 129 ? -9.196 9.902 -3.088 1.00 97.88 129 LEU A C 1
ATOM 1046 O O . LEU A 1 129 ? -10.093 9.772 -2.255 1.00 97.88 129 LEU A O 1
ATOM 1050 N N . TYR A 1 130 ? -7.961 10.279 -2.757 1.00 98.31 130 TYR A N 1
ATOM 1051 C CA . TYR A 1 130 ? -7.551 10.542 -1.380 1.00 98.31 130 TYR A CA 1
ATOM 1052 C C . TYR A 1 130 ? -8.338 11.703 -0.749 1.00 98.31 130 TYR A C 1
ATOM 1054 O O . TYR A 1 130 ? -8.787 11.596 0.389 1.00 98.31 130 TYR A O 1
ATOM 1062 N N . SER A 1 131 ? -8.632 12.768 -1.502 1.00 97.12 131 SER A N 1
ATOM 1063 C CA . SER A 1 131 ? -9.443 13.899 -1.008 1.00 97.12 131 SER A CA 1
ATOM 1064 C C . SER A 1 131 ? -10.911 13.561 -0.707 1.00 97.12 131 SER A C 1
ATOM 1066 O O . SER A 1 131 ? -11.608 14.338 -0.057 1.00 97.12 131 SER A O 1
ATOM 1068 N N . LYS A 1 132 ? -11.411 12.394 -1.142 1.00 95.44 132 LYS A N 1
ATOM 1069 C CA . LYS A 1 132 ? -12.723 11.883 -0.700 1.00 95.44 132 LYS A CA 1
ATOM 1070 C C . LYS A 1 132 ? -12.675 11.304 0.714 1.00 95.44 132 LYS A C 1
ATOM 1072 O O . LYS A 1 132 ? -13.712 11.264 1.371 1.00 95.44 132 LYS A O 1
ATOM 1077 N N . TYR A 1 133 ? -11.507 10.827 1.139 1.00 95.38 133 TYR A N 1
ATOM 1078 C CA . TYR A 1 133 ? -11.247 10.351 2.493 1.00 95.38 133 TYR A CA 1
ATOM 1079 C C . TYR A 1 133 ? -10.927 11.523 3.425 1.00 95.38 133 TYR A C 1
ATOM 1081 O O . TYR A 1 133 ? -11.572 11.676 4.461 1.00 95.38 133 TYR A O 1
ATOM 1089 N N . ASP A 1 134 ? -9.984 12.375 3.020 1.00 96.44 134 ASP A N 1
ATOM 1090 C CA . ASP A 1 134 ? -9.602 13.583 3.748 1.00 96.44 134 ASP A CA 1
ATOM 1091 C C . ASP A 1 134 ? -10.069 14.838 2.984 1.00 96.44 134 ASP A C 1
ATOM 1093 O O . ASP A 1 134 ? -9.386 15.284 2.057 1.00 96.44 134 ASP A O 1
ATOM 1097 N N . PRO A 1 135 ? -11.208 15.450 3.364 1.00 93.00 135 PRO A N 1
ATOM 1098 C CA . PRO A 1 135 ? -11.726 16.640 2.690 1.00 93.00 135 PRO A CA 1
ATOM 1099 C C . PRO A 1 135 ? -10.843 17.886 2.871 1.00 93.00 135 PRO A C 1
ATOM 1101 O O . PRO A 1 135 ? -11.081 18.899 2.210 1.00 93.00 135 PRO A O 1
ATOM 1104 N N . PHE A 1 136 ? -9.842 17.841 3.757 1.00 93.88 136 PHE A N 1
ATOM 1105 C CA . PHE A 1 136 ? -8.874 18.919 3.960 1.00 93.88 136 PHE A CA 1
ATOM 1106 C C . PHE A 1 136 ? -7.602 18.733 3.123 1.00 93.88 136 PHE A C 1
ATOM 1108 O O . PHE A 1 136 ? -6.773 19.647 3.063 1.00 93.88 136 PHE A O 1
ATOM 1115 N N . TYR A 1 137 ? -7.455 17.590 2.445 1.00 96.31 137 TYR A N 1
ATOM 1116 C CA . TYR A 1 137 ? -6.338 17.331 1.551 1.00 96.31 137 TYR A CA 1
ATOM 1117 C C . TYR A 1 137 ? -6.370 18.277 0.345 1.00 96.31 137 TYR A C 1
ATOM 1119 O O . TYR A 1 137 ? -7.377 18.415 -0.357 1.00 96.31 137 TYR A O 1
ATOM 1127 N N . LYS A 1 138 ? -5.237 18.930 0.075 1.00 94.88 138 LYS A N 1
ATOM 1128 C CA . LYS A 1 138 ? -5.108 19.864 -1.043 1.00 94.88 138 LYS A CA 1
ATOM 1129 C C . LYS A 1 138 ? -4.798 19.107 -2.333 1.00 94.88 138 LYS A C 1
ATOM 1131 O O . LYS A 1 138 ? -3.688 18.620 -2.512 1.00 94.88 138 LYS A O 1
ATOM 1136 N N . VAL A 1 139 ? -5.761 19.098 -3.248 1.00 96.00 139 VAL A N 1
ATOM 1137 C CA . VAL A 1 139 ? -5.591 18.573 -4.611 1.00 96.00 139 VAL A CA 1
ATOM 1138 C C . VAL A 1 139 ? -4.896 19.613 -5.495 1.00 96.00 139 VAL A C 1
ATOM 1140 O O . VAL A 1 139 ? -5.157 20.817 -5.387 1.00 96.00 139 VAL A O 1
ATOM 1143 N N . SER A 1 140 ? -3.994 19.146 -6.352 1.00 95.31 140 SER A N 1
ATOM 1144 C CA . SER A 1 140 ? -3.280 19.947 -7.346 1.00 95.31 140 SER A CA 1
ATOM 1145 C C . SER A 1 140 ? -4.221 20.459 -8.446 1.00 95.31 140 SER A C 1
ATOM 1147 O O . SER A 1 140 ? -5.315 19.940 -8.656 1.00 95.31 140 SER A O 1
ATOM 1149 N N . GLU A 1 141 ? -3.806 21.504 -9.168 1.00 95.19 141 GLU A N 1
ATOM 1150 C CA . GLU A 1 141 ? -4.546 21.959 -10.358 1.00 95.19 141 GLU A CA 1
ATOM 1151 C C . GLU A 1 141 ? -4.429 20.955 -11.514 1.00 95.19 141 GLU A C 1
ATOM 1153 O O . GLU A 1 141 ? -5.374 20.761 -12.285 1.00 95.19 141 GLU A O 1
ATOM 1158 N N . GLU A 1 142 ? -3.263 20.319 -11.622 1.00 95.75 142 GLU A N 1
ATOM 1159 C CA . GLU A 1 142 ? -3.032 19.202 -12.526 1.00 95.75 142 GLU A CA 1
ATOM 1160 C C . GLU A 1 142 ? -3.792 17.963 -12.046 1.00 95.75 142 GLU A C 1
ATOM 1162 O O . GLU A 1 142 ? -3.832 17.659 -10.855 1.00 95.75 142 GLU A O 1
ATOM 1167 N N . LYS A 1 143 ? -4.429 17.270 -12.991 1.00 95.44 143 LYS A N 1
ATOM 1168 C CA . LYS A 1 143 ? -5.304 16.126 -12.715 1.00 95.44 143 LYS A CA 1
ATOM 1169 C C . LYS A 1 143 ? -4.533 14.817 -12.730 1.00 95.44 143 LYS A C 1
ATOM 1171 O O . LYS A 1 143 ? -3.535 14.695 -13.433 1.00 95.44 143 LYS A O 1
ATOM 1176 N N . ASN A 1 144 ? -5.100 13.810 -12.071 1.00 95.88 144 ASN A N 1
ATOM 1177 C CA . ASN A 1 144 ? -4.560 12.459 -11.961 1.00 95.88 144 ASN A CA 1
ATOM 1178 C C . ASN A 1 144 ? -3.171 12.446 -11.318 1.00 95.88 144 ASN A C 1
ATOM 1180 O O . ASN A 1 144 ? -2.323 11.647 -11.699 1.00 95.88 144 ASN A O 1
ATOM 1184 N N . MET A 1 145 ? -2.924 13.343 -10.366 1.00 98.31 145 MET A N 1
ATOM 1185 C CA . MET A 1 145 ? -1.683 13.343 -9.599 1.00 98.31 145 MET A CA 1
ATOM 1186 C C . MET A 1 145 ? -1.733 12.259 -8.516 1.00 98.31 145 MET A C 1
ATOM 1188 O O . MET A 1 145 ? -2.812 11.997 -7.974 1.00 98.31 145 MET A O 1
ATOM 1192 N N . PRO A 1 146 ? -0.598 11.632 -8.165 1.00 98.44 146 PRO A N 1
ATOM 1193 C CA . PRO A 1 146 ? -0.543 10.716 -7.035 1.00 98.44 146 PRO A CA 1
ATOM 1194 C C . PRO A 1 146 ? -0.752 11.456 -5.715 1.00 98.44 146 PRO A C 1
ATOM 1196 O O . PRO A 1 146 ? -0.277 12.581 -5.532 1.00 98.44 146 PRO A O 1
ATOM 1199 N N . ALA A 1 147 ? -1.457 10.811 -4.787 1.00 98.44 147 ALA A N 1
ATOM 1200 C CA . ALA A 1 147 ? -1.533 11.244 -3.402 1.00 98.44 147 ALA A CA 1
ATOM 1201 C C . ALA A 1 147 ? -0.123 11.234 -2.802 1.00 98.44 147 ALA A C 1
ATOM 1203 O O . ALA A 1 147 ? 0.608 10.250 -2.923 1.00 98.44 147 ALA A O 1
ATOM 1204 N N . ARG A 1 148 ? 0.259 12.358 -2.196 1.00 96.75 148 ARG A N 1
ATOM 1205 C CA . ARG A 1 148 ? 1.617 12.658 -1.729 1.00 96.75 148 ARG A CA 1
ATOM 1206 C C . ARG A 1 148 ? 1.569 13.358 -0.388 1.00 96.75 148 ARG A C 1
ATOM 1208 O O . ARG A 1 148 ? 0.528 13.876 0.005 1.00 96.75 148 ARG A O 1
ATOM 1215 N N . ASN A 1 149 ? 2.703 13.444 0.301 1.00 97.44 149 ASN A N 1
ATOM 1216 C CA . ASN A 1 149 ? 2.764 13.940 1.679 1.00 97.44 149 ASN A CA 1
ATOM 1217 C C . ASN A 1 149 ? 1.818 13.154 2.604 1.00 97.44 149 ASN A C 1
ATOM 1219 O O . ASN A 1 149 ? 1.220 13.712 3.527 1.00 97.44 149 ASN A O 1
ATOM 1223 N N . VAL A 1 150 ? 1.675 11.858 2.333 1.00 98.12 150 VAL A N 1
ATOM 1224 C CA . VAL A 1 150 ? 0.874 10.920 3.116 1.00 98.12 150 VAL A CA 1
ATOM 1225 C C . VAL A 1 150 ? 1.818 10.019 3.900 1.00 98.12 150 VAL A C 1
ATOM 1227 O O . VAL A 1 150 ? 2.786 9.488 3.357 1.00 98.12 150 VAL A O 1
ATOM 1230 N N . SER A 1 151 ? 1.563 9.890 5.196 1.00 98.81 151 SER A N 1
ATOM 1231 C CA . SER A 1 151 ? 2.328 8.993 6.060 1.00 98.81 151 SER A CA 1
ATOM 1232 C C . SER A 1 151 ? 1.837 7.558 5.925 1.00 98.81 151 SER A C 1
ATOM 1234 O O . SER A 1 151 ? 0.756 7.306 5.384 1.00 98.81 151 SER A O 1
ATOM 1236 N N . TRP A 1 152 ? 2.589 6.611 6.477 1.00 98.88 152 TRP A N 1
ATOM 1237 C CA . TRP A 1 152 ? 2.142 5.225 6.543 1.00 98.88 152 TRP A CA 1
ATOM 1238 C C . TRP A 1 152 ? 0.817 5.096 7.309 1.00 98.88 152 TRP A C 1
ATOM 1240 O O . TRP A 1 152 ? -0.085 4.372 6.885 1.00 98.88 152 TRP A O 1
ATOM 1250 N N . TYR A 1 153 ? 0.644 5.856 8.398 1.00 98.81 153 TYR A N 1
ATOM 1251 C CA . TYR A 1 153 ? -0.612 5.869 9.152 1.00 98.81 153 TYR A CA 1
ATOM 1252 C C . TYR A 1 153 ? -1.797 6.351 8.311 1.00 98.81 153 TYR A C 1
ATOM 1254 O O . TYR A 1 153 ? -2.871 5.745 8.347 1.00 98.81 153 TYR A O 1
ATOM 1262 N N . ASP A 1 154 ? -1.596 7.415 7.530 1.00 98.75 154 ASP A N 1
ATOM 1263 C CA . ASP A 1 154 ? -2.610 7.934 6.610 1.00 98.75 154 ASP A CA 1
ATOM 1264 C C . ASP A 1 154 ? -3.010 6.859 5.589 1.00 98.75 154 ASP A C 1
ATOM 1266 O O . ASP A 1 154 ? -4.196 6.606 5.372 1.00 98.75 154 ASP A O 1
ATOM 1270 N N . ALA A 1 155 ? -2.017 6.173 5.019 1.00 98.75 155 ALA A N 1
ATOM 1271 C CA . ALA A 1 155 ? -2.216 5.119 4.036 1.00 98.75 155 ALA A CA 1
ATOM 1272 C C . ALA A 1 155 ? -2.984 3.915 4.621 1.00 98.75 155 ALA A C 1
ATOM 1274 O O . ALA A 1 155 ? -3.929 3.419 4.001 1.00 98.75 155 ALA A O 1
ATOM 1275 N N . VAL A 1 156 ? -2.661 3.485 5.847 1.00 98.50 156 VAL A N 1
ATOM 1276 C CA . VAL A 1 156 ? -3.379 2.407 6.555 1.00 98.50 156 VAL A CA 1
ATOM 1277 C C . VAL A 1 156 ? -4.833 2.784 6.823 1.00 98.50 156 VAL A C 1
ATOM 1279 O O . VAL A 1 156 ? -5.740 1.983 6.568 1.00 98.50 156 VAL A O 1
ATOM 1282 N N . MET A 1 157 ? -5.078 3.992 7.330 1.00 98.44 157 MET A N 1
ATOM 1283 C CA . MET A 1 157 ? -6.435 4.428 7.659 1.00 98.44 157 MET A CA 1
ATOM 1284 C C . MET A 1 157 ? -7.274 4.677 6.400 1.00 98.44 157 MET A C 1
ATOM 1286 O O . MET A 1 157 ? -8.443 4.287 6.374 1.00 98.44 157 MET A O 1
ATOM 1290 N N . PHE A 1 158 ? -6.675 5.191 5.321 1.00 98.44 158 PHE A N 1
ATOM 1291 C CA . PHE A 1 158 ? -7.319 5.251 4.008 1.00 98.44 158 PHE A CA 1
ATOM 1292 C C . PHE A 1 158 ? -7.711 3.854 3.512 1.00 98.44 158 PHE A C 1
ATOM 1294 O O . PHE A 1 158 ? -8.857 3.638 3.113 1.00 98.44 158 PHE A O 1
ATOM 1301 N N . CYS A 1 159 ? -6.787 2.886 3.565 1.00 98.19 159 CYS A N 1
ATOM 1302 C CA . CYS A 1 159 ? -7.053 1.515 3.130 1.00 98.19 159 CYS A CA 1
ATOM 1303 C C . CYS A 1 159 ? -8.277 0.938 3.843 1.00 98.19 159 CYS A C 1
ATOM 1305 O O . CYS A 1 159 ? -9.195 0.430 3.200 1.00 98.19 159 CYS A O 1
ATOM 1307 N N . LYS A 1 160 ? -8.337 1.101 5.166 1.00 95.88 160 LYS A N 1
ATOM 1308 C CA . LYS A 1 160 ? -9.483 0.687 5.979 1.00 95.88 160 LYS A CA 1
ATOM 1309 C C . LYS A 1 160 ? -10.779 1.383 5.569 1.00 95.88 160 LYS A C 1
ATOM 1311 O O . LYS A 1 160 ? -11.815 0.733 5.442 1.00 95.88 160 LYS A O 1
ATOM 1316 N N . TRP A 1 161 ? -10.727 2.690 5.326 1.00 96.50 161 TRP A N 1
ATOM 1317 C CA . TRP A 1 161 ? -11.889 3.471 4.906 1.00 96.50 161 TRP A CA 1
ATOM 1318 C C . TRP A 1 161 ? -12.475 2.987 3.572 1.00 96.50 161 TRP A C 1
ATOM 1320 O O . TRP A 1 161 ? -13.695 3.033 3.397 1.00 96.50 161 TRP A O 1
ATOM 1330 N N . ILE A 1 162 ? -11.643 2.479 2.658 1.00 96.44 162 ILE A N 1
ATOM 1331 C CA . ILE A 1 162 ? -12.056 1.945 1.349 1.00 96.44 162 ILE A CA 1
ATOM 1332 C C . ILE A 1 162 ? -12.056 0.407 1.281 1.00 96.44 162 ILE A C 1
ATOM 1334 O O . ILE A 1 162 ? -12.003 -0.165 0.196 1.00 96.44 162 ILE A O 1
ATOM 1338 N N . ASN A 1 163 ? -12.130 -0.285 2.423 1.00 95.81 163 ASN A N 1
ATOM 1339 C CA . ASN A 1 163 ? -12.207 -1.752 2.491 1.00 95.81 163 ASN A CA 1
ATOM 1340 C C . ASN A 1 163 ? -11.057 -2.479 1.747 1.00 95.81 163 ASN A C 1
ATOM 1342 O O . ASN A 1 163 ? -11.267 -3.447 1.013 1.00 95.81 163 ASN A O 1
ATOM 1346 N N . CYS A 1 164 ? -9.838 -1.971 1.911 1.00 97.44 164 CYS A N 1
ATOM 1347 C CA . CYS A 1 164 ? -8.589 -2.491 1.354 1.00 97.44 164 CYS A CA 1
ATOM 1348 C C . CYS A 1 164 ? -7.503 -2.570 2.447 1.00 97.44 164 CYS A C 1
ATOM 1350 O O . CYS A 1 164 ? -7.746 -2.296 3.624 1.00 97.44 164 CYS A O 1
ATOM 1352 N N . ARG A 1 165 ? -6.283 -2.934 2.050 1.00 98.00 165 ARG A N 1
ATOM 1353 C CA . ARG A 1 165 ? -5.058 -2.901 2.864 1.00 98.00 165 ARG A CA 1
ATOM 1354 C C . ARG A 1 165 ? -3.881 -2.401 2.024 1.00 98.00 165 ARG A C 1
ATOM 1356 O O . ARG A 1 165 ? -3.990 -2.324 0.802 1.00 98.00 165 ARG A O 1
ATOM 1363 N N . LEU A 1 166 ? -2.759 -2.101 2.668 1.00 98.62 166 LEU A N 1
ATOM 1364 C CA . LEU A 1 166 ? -1.488 -1.977 1.957 1.00 98.62 166 LEU A CA 1
ATOM 1365 C C . LEU A 1 166 ? -1.041 -3.350 1.437 1.00 98.62 166 LEU A C 1
ATOM 1367 O O . LEU A 1 166 ? -1.495 -4.394 1.923 1.00 98.62 166 LEU A O 1
ATOM 1371 N N . LEU A 1 167 ? -0.169 -3.340 0.433 1.00 98.75 167 LEU A N 1
ATOM 1372 C CA . LEU A 1 167 ? 0.519 -4.547 -0.017 1.00 98.75 167 LEU A CA 1
ATOM 1373 C C . LEU A 1 167 ? 1.493 -4.996 1.065 1.00 98.75 167 LEU A C 1
ATOM 1375 O O . LEU A 1 167 ? 2.079 -4.154 1.751 1.00 98.75 167 LEU A O 1
ATOM 1379 N N . THR A 1 168 ? 1.712 -6.303 1.182 1.00 98.88 168 THR A N 1
ATOM 1380 C CA . THR A 1 168 ? 2.950 -6.760 1.816 1.00 98.88 168 THR A CA 1
ATOM 1381 C C . THR A 1 168 ? 4.129 -6.437 0.900 1.00 98.88 168 THR A C 1
ATOM 1383 O O . THR A 1 168 ? 3.980 -6.312 -0.320 1.00 98.88 168 THR A O 1
ATOM 1386 N N . GLU A 1 169 ? 5.324 -6.318 1.462 1.00 98.88 169 GLU A N 1
ATOM 1387 C CA . GLU A 1 169 ? 6.543 -6.099 0.683 1.00 98.88 169 GLU A CA 1
ATOM 1388 C C . GLU A 1 169 ? 6.742 -7.200 -0.375 1.00 98.88 169 GLU A C 1
ATOM 1390 O O . GLU A 1 169 ? 7.182 -6.935 -1.499 1.00 98.88 169 GLU A O 1
ATOM 1395 N N . ALA A 1 170 ? 6.375 -8.434 -0.027 1.00 98.81 170 ALA A N 1
ATOM 1396 C CA . ALA A 1 170 ? 6.465 -9.582 -0.916 1.00 98.81 170 ALA A CA 1
ATOM 1397 C C . ALA A 1 170 ? 5.474 -9.500 -2.079 1.00 98.81 170 ALA A C 1
ATOM 1399 O O . ALA A 1 170 ? 5.857 -9.731 -3.227 1.00 98.81 170 ALA A O 1
ATOM 1400 N N . GLU A 1 171 ? 4.223 -9.121 -1.809 1.00 98.81 171 GLU A N 1
ATOM 1401 C CA . GLU A 1 171 ? 3.228 -8.868 -2.854 1.00 98.81 171 GLU A CA 1
ATOM 1402 C C . GLU A 1 171 ? 3.676 -7.754 -3.795 1.00 98.81 171 GLU A C 1
ATOM 1404 O O . GLU A 1 171 ? 3.518 -7.882 -5.010 1.00 98.81 171 GLU A O 1
ATOM 1409 N N . TRP A 1 172 ? 4.272 -6.690 -3.250 1.00 98.81 172 TRP A N 1
ATOM 1410 C CA . TRP A 1 172 ? 4.794 -5.586 -4.045 1.00 98.81 172 TRP A CA 1
ATOM 1411 C C . TRP A 1 172 ? 5.924 -6.051 -4.975 1.00 98.81 172 TRP A C 1
ATOM 1413 O O . TRP A 1 172 ? 5.888 -5.783 -6.179 1.00 98.81 172 TRP A O 1
ATOM 1423 N N . GLU A 1 173 ? 6.910 -6.807 -4.470 1.00 98.75 173 GLU A N 1
ATOM 1424 C CA . GLU A 1 173 ? 8.005 -7.309 -5.316 1.00 98.75 173 GLU A CA 1
ATOM 1425 C C . GLU A 1 173 ? 7.507 -8.263 -6.405 1.00 98.75 173 GLU A C 1
ATOM 1427 O O . GLU A 1 173 ? 7.933 -8.181 -7.559 1.00 98.75 173 GLU A O 1
ATOM 1432 N N . TYR A 1 174 ? 6.592 -9.161 -6.049 1.00 98.38 174 TYR A N 1
ATOM 1433 C CA . TYR A 1 174 ? 6.019 -10.102 -7.001 1.00 98.38 174 TYR A CA 1
ATOM 1434 C C . TYR A 1 174 ? 5.251 -9.381 -8.111 1.00 98.38 174 TYR A C 1
ATOM 1436 O O . TYR A 1 174 ? 5.447 -9.649 -9.298 1.00 98.38 174 TYR A O 1
ATOM 1444 N N . ALA A 1 175 ? 4.402 -8.427 -7.728 1.00 98.38 175 ALA A N 1
ATOM 1445 C CA . ALA A 1 175 ? 3.577 -7.675 -8.657 1.00 98.38 175 ALA A CA 1
ATOM 1446 C C . ALA A 1 175 ? 4.399 -6.715 -9.528 1.00 98.38 175 ALA A C 1
ATOM 1448 O O . ALA A 1 175 ? 4.053 -6.519 -10.693 1.00 98.38 175 ALA A O 1
ATOM 1449 N N . SER A 1 176 ? 5.489 -6.142 -9.004 1.00 98.00 176 SER A N 1
ATOM 1450 C CA . SER A 1 176 ? 6.330 -5.188 -9.739 1.00 98.00 176 SER A CA 1
ATOM 1451 C C . SER A 1 176 ? 7.061 -5.824 -10.921 1.00 98.00 176 SER A C 1
ATOM 1453 O O . SER A 1 176 ? 7.099 -5.232 -12.001 1.00 98.00 176 SER A O 1
ATOM 1455 N N . LYS A 1 177 ? 7.576 -7.052 -10.758 1.00 93.62 177 LYS A N 1
ATOM 1456 C CA . LYS A 1 177 ? 8.280 -7.801 -11.816 1.00 93.62 177 LYS A CA 1
ATOM 1457 C C . LYS A 1 177 ? 7.393 -8.090 -13.035 1.00 93.62 177 LYS A C 1
ATOM 1459 O O . LYS A 1 177 ? 7.879 -8.022 -14.165 1.00 93.62 177 LYS A O 1
ATOM 1464 N N . GLY A 1 178 ? 6.108 -8.392 -12.834 1.00 93.62 178 GLY A N 1
ATOM 1465 C CA . GLY A 1 178 ? 5.284 -8.962 -13.904 1.00 93.62 178 GLY A CA 1
ATOM 1466 C C . GLY A 1 178 ? 5.908 -10.263 -14.426 1.00 93.62 178 GLY A C 1
ATOM 1467 O O . GLY A 1 178 ? 6.393 -11.080 -13.648 1.00 93.62 178 GLY A O 1
ATOM 1468 N N . ASP A 1 179 ? 5.971 -10.419 -15.747 1.00 93.12 179 ASP A N 1
ATOM 1469 C CA . ASP A 1 179 ? 6.608 -11.564 -16.419 1.00 93.12 179 ASP A CA 1
ATOM 1470 C C . ASP A 1 179 ? 8.113 -11.362 -16.695 1.00 93.12 179 ASP A C 1
ATOM 1472 O O . ASP A 1 179 ? 8.753 -12.218 -17.316 1.00 93.12 179 ASP A O 1
ATOM 1476 N N . SER A 1 180 ? 8.681 -10.221 -16.287 1.00 95.69 180 SER A N 1
ATOM 1477 C CA . SER A 1 180 ? 10.082 -9.869 -16.544 1.00 95.69 180 SER A CA 1
ATOM 1478 C C . SER A 1 180 ? 11.047 -10.796 -15.810 1.00 95.69 180 SER A C 1
ATOM 1480 O O . SER A 1 180 ? 10.810 -11.203 -14.670 1.00 95.69 180 SER A O 1
ATOM 1482 N N . LYS A 1 181 ? 12.187 -11.080 -16.447 1.00 92.50 181 LYS A N 1
ATOM 1483 C CA . LYS A 1 181 ? 13.336 -11.746 -15.807 1.00 92.50 181 LYS A CA 1
ATOM 1484 C C . LYS A 1 181 ? 14.457 -10.773 -15.442 1.00 92.50 181 LYS A C 1
ATOM 1486 O O . LYS A 1 181 ? 15.472 -11.200 -14.888 1.00 92.50 181 LYS A O 1
ATOM 1491 N N . GLY A 1 182 ? 14.286 -9.493 -15.766 1.00 94.44 182 GLY A N 1
ATOM 1492 C CA . GLY A 1 182 ? 15.221 -8.427 -15.435 1.00 94.44 182 GLY A CA 1
ATOM 1493 C C . GLY A 1 182 ? 15.180 -8.014 -13.962 1.00 94.44 182 GLY A C 1
ATOM 1494 O O . GLY A 1 182 ? 14.434 -8.554 -13.144 1.00 94.44 182 GLY A O 1
ATOM 1495 N N . LEU A 1 183 ? 15.996 -7.012 -13.623 1.00 96.75 183 LEU A N 1
ATOM 1496 C CA . LEU A 1 183 ? 15.981 -6.376 -12.297 1.00 96.75 183 LEU A CA 1
ATOM 1497 C C . LEU A 1 183 ? 14.805 -5.394 -12.121 1.00 96.75 183 LEU A C 1
ATOM 1499 O O . LEU A 1 183 ? 14.498 -4.999 -10.997 1.00 96.75 183 LEU A O 1
ATOM 1503 N N . TRP A 1 184 ? 14.160 -5.026 -13.228 1.00 97.69 184 TRP A N 1
ATOM 1504 C CA . TRP A 1 184 ? 12.958 -4.196 -13.331 1.00 97.69 184 TRP A CA 1
ATOM 1505 C C . TRP A 1 184 ? 11.860 -4.987 -14.066 1.00 97.69 184 TRP A C 1
ATOM 1507 O O . TRP A 1 184 ? 12.070 -6.136 -14.462 1.00 97.69 184 TRP A O 1
ATOM 1517 N N . CYS A 1 185 ? 10.710 -4.370 -14.345 1.00 97.31 185 CYS A N 1
ATOM 1518 C CA . CYS A 1 185 ? 9.656 -4.944 -15.192 1.00 97.31 185 CYS A CA 1
ATOM 1519 C C . CYS A 1 185 ? 10.014 -4.983 -16.694 1.00 97.31 185 CYS A C 1
ATOM 1521 O O . CYS A 1 185 ? 9.204 -5.377 -17.533 1.00 97.31 185 CYS A O 1
ATOM 1523 N N . CYS A 1 186 ? 11.246 -4.602 -17.027 1.00 96.56 186 CYS A N 1
ATOM 1524 C CA . CYS A 1 186 ? 11.874 -4.747 -18.327 1.00 96.56 186 CYS A CA 1
ATOM 1525 C C . CYS A 1 186 ? 13.229 -5.458 -18.196 1.00 96.56 186 CYS A C 1
ATOM 1527 O O . CYS A 1 186 ? 13.854 -5.487 -17.135 1.00 96.56 186 CYS A O 1
ATOM 1529 N N . GLU A 1 187 ? 13.702 -6.025 -19.305 1.00 94.62 187 GLU A N 1
ATOM 1530 C CA . GLU A 1 187 ? 14.912 -6.859 -19.321 1.00 94.62 187 GLU A CA 1
ATOM 1531 C C . GLU A 1 187 ? 16.208 -6.049 -19.184 1.00 94.62 187 GLU A C 1
ATOM 1533 O O . GLU A 1 187 ? 17.244 -6.585 -18.790 1.00 94.62 187 GLU A O 1
ATOM 1538 N N . LYS A 1 188 ? 16.167 -4.758 -19.524 1.00 95.06 188 LYS A N 1
ATOM 1539 C CA . LYS A 1 188 ? 17.333 -3.878 -19.517 1.00 95.06 188 LYS A CA 1
ATOM 1540 C C . LYS A 1 188 ? 17.015 -2.542 -18.871 1.00 95.06 188 LYS A C 1
ATOM 1542 O O . LYS A 1 188 ? 15.926 -2.005 -19.041 1.00 95.06 188 LYS A O 1
ATOM 1547 N N . GLU A 1 189 ? 18.022 -1.975 -18.222 1.00 95.31 189 GLU A N 1
ATOM 1548 C CA . GLU A 1 189 ? 17.951 -0.651 -17.607 1.00 95.31 189 GLU A CA 1
ATOM 1549 C C . GLU A 1 189 ? 17.640 0.457 -18.621 1.00 95.31 189 GLU A C 1
ATOM 1551 O O . GLU A 1 189 ? 16.836 1.333 -18.344 1.00 95.31 189 GLU A O 1
ATOM 1556 N N . GLU A 1 190 ? 18.192 0.386 -19.838 1.00 96.25 190 GLU A N 1
ATOM 1557 C CA . GLU A 1 190 ? 17.948 1.378 -20.903 1.00 96.25 190 GLU A CA 1
ATOM 1558 C C . GLU A 1 190 ? 16.457 1.542 -21.272 1.00 96.25 190 GLU A C 1
ATOM 1560 O O . GLU A 1 190 ? 16.050 2.578 -21.811 1.00 96.25 190 GLU A O 1
ATOM 1565 N N . ASP A 1 191 ? 15.636 0.537 -20.950 1.00 96.94 191 ASP A N 1
ATOM 1566 C CA . ASP A 1 191 ? 14.205 0.509 -21.228 1.00 96.94 191 ASP A CA 1
ATOM 1567 C C . ASP A 1 191 ? 13.338 1.028 -20.067 1.00 96.94 191 ASP A C 1
ATOM 1569 O O . ASP A 1 191 ? 12.160 1.311 -20.294 1.00 96.94 191 ASP A O 1
ATOM 1573 N N . ILE A 1 192 ? 13.880 1.206 -18.852 1.00 97.06 192 ILE A N 1
ATOM 1574 C CA . ILE A 1 192 ? 13.089 1.544 -17.650 1.00 97.06 192 ILE A CA 1
ATOM 1575 C C . ILE A 1 192 ? 12.356 2.890 -17.776 1.00 97.06 192 ILE A C 1
ATOM 1577 O O . ILE A 1 192 ? 11.226 3.022 -17.315 1.00 97.06 192 ILE A O 1
ATOM 1581 N N . GLN A 1 193 ? 12.920 3.858 -18.508 1.00 97.25 193 GLN A N 1
ATOM 1582 C CA . GLN A 1 193 ? 12.279 5.150 -18.819 1.00 97.25 193 GLN A CA 1
ATOM 1583 C C . GLN A 1 193 ? 10.952 5.024 -19.586 1.00 97.25 193 GLN A C 1
ATOM 1585 O O . GLN A 1 193 ? 10.190 5.979 -19.673 1.00 97.25 193 GLN A O 1
ATOM 1590 N N . GLN A 1 194 ? 10.655 3.855 -20.163 1.00 97.69 194 GLN A N 1
ATOM 1591 C CA . GLN A 1 194 ? 9.364 3.587 -20.798 1.00 97.69 194 GLN A CA 1
ATOM 1592 C C . GLN A 1 194 ? 8.277 3.195 -19.787 1.00 97.69 194 GLN A C 1
ATOM 1594 O O . GLN A 1 194 ? 7.112 3.137 -20.178 1.00 97.69 194 GLN A O 1
ATOM 1599 N N . TYR A 1 195 ? 8.651 2.907 -18.538 1.00 97.62 195 TYR A N 1
ATOM 1600 C CA . TYR A 1 195 ? 7.796 2.362 -17.476 1.00 97.62 195 TYR A CA 1
ATOM 1601 C C . TYR A 1 195 ? 7.795 3.211 -16.196 1.00 97.62 195 TYR A C 1
ATOM 1603 O O . TYR A 1 195 ? 7.021 2.925 -15.284 1.00 97.62 195 TYR A O 1
ATOM 1611 N N . GLY A 1 196 ? 8.664 4.221 -16.103 1.00 96.69 196 GLY A N 1
ATOM 1612 C CA . GLY A 1 196 ? 8.944 4.897 -14.845 1.00 96.69 196 GLY A CA 1
ATOM 1613 C C . GLY A 1 196 ? 9.477 6.325 -14.947 1.00 96.69 196 GLY A C 1
ATOM 1614 O O . GLY A 1 196 ? 10.198 6.675 -15.887 1.00 96.69 196 GLY A O 1
ATOM 1615 N N . TRP A 1 197 ? 9.155 7.124 -13.927 1.00 98.31 197 TRP A N 1
ATOM 1616 C CA . TRP A 1 197 ? 9.625 8.499 -13.735 1.00 98.31 197 TRP A CA 1
ATOM 1617 C C . TRP A 1 197 ? 10.616 8.562 -12.574 1.00 98.31 197 TRP A C 1
ATOM 1619 O O . TRP A 1 197 ? 10.226 8.582 -11.415 1.00 98.31 197 TRP A O 1
ATOM 1629 N N . PHE A 1 198 ? 11.903 8.610 -12.862 1.00 98.44 198 PHE A N 1
ATOM 1630 C CA . PHE A 1 198 ? 12.965 8.570 -11.851 1.00 98.44 198 PHE A CA 1
ATOM 1631 C C . PHE A 1 198 ? 13.989 9.670 -12.155 1.00 98.44 198 PHE A C 1
ATOM 1633 O O . PHE A 1 198 ? 13.741 10.484 -13.044 1.00 98.44 198 PHE A O 1
ATOM 1640 N N . SER A 1 199 ? 15.089 9.785 -11.411 1.00 98.06 199 SER A N 1
ATOM 1641 C CA . SER A 1 199 ? 15.938 10.993 -11.445 1.00 98.06 199 SER A CA 1
ATOM 1642 C C . SER A 1 199 ? 16.424 11.387 -12.848 1.00 98.06 199 SER A C 1
ATOM 1644 O O . SER A 1 199 ? 16.542 12.570 -13.166 1.00 98.06 199 SER A O 1
ATOM 1646 N N . GLU A 1 200 ? 16.632 10.399 -13.716 1.00 97.31 200 GLU A N 1
ATOM 1647 C CA . GLU A 1 200 ? 17.111 10.549 -15.083 1.00 97.31 200 GLU A CA 1
ATOM 1648 C C . GLU A 1 200 ? 15.997 10.847 -16.107 1.00 97.31 200 GLU A C 1
ATOM 1650 O O . GLU A 1 200 ? 16.313 11.265 -17.221 1.00 97.31 200 GLU A O 1
ATOM 1655 N N . SER A 1 201 ? 14.717 10.643 -15.766 1.00 96.62 201 SER A N 1
ATOM 1656 C CA . SER A 1 201 ? 13.573 10.800 -16.686 1.00 96.62 201 SER A CA 1
ATOM 1657 C C . SER A 1 201 ? 12.468 11.744 -16.195 1.00 96.62 201 SER A C 1
ATOM 1659 O O . SER A 1 201 ? 11.602 12.110 -16.983 1.00 96.62 201 SER A O 1
ATOM 1661 N N . SER A 1 202 ? 12.473 12.142 -14.919 1.00 97.06 202 SER A N 1
ATOM 1662 C CA . SER A 1 202 ? 11.370 12.873 -14.274 1.00 97.06 202 SER A CA 1
ATOM 1663 C C . SER A 1 202 ? 11.434 14.395 -14.419 1.00 97.06 202 SER A C 1
ATOM 1665 O O . SER A 1 202 ? 10.485 15.079 -14.034 1.00 97.06 202 SER A O 1
ATOM 1667 N N . ASP A 1 203 ? 12.559 14.943 -14.882 1.00 96.31 203 ASP A N 1
ATOM 1668 C CA . ASP A 1 203 ? 12.882 16.377 -14.813 1.00 96.31 203 ASP A CA 1
ATOM 1669 C C . ASP A 1 203 ? 12.797 16.973 -13.386 1.00 96.31 203 ASP A C 1
ATOM 1671 O O . ASP A 1 203 ? 12.756 18.191 -13.210 1.00 96.31 203 ASP A O 1
ATOM 1675 N N . GLY A 1 204 ? 12.796 16.126 -12.348 1.00 95.50 204 GLY A N 1
ATOM 1676 C CA . GLY A 1 204 ? 12.682 16.533 -10.947 1.00 95.50 204 GLY A CA 1
ATOM 1677 C C . GLY A 1 204 ? 11.257 16.848 -10.481 1.00 95.50 204 GLY A C 1
ATOM 1678 O O . GLY A 1 204 ? 11.098 17.467 -9.428 1.00 95.50 204 GLY A O 1
ATOM 1679 N N . TYR A 1 205 ? 10.230 16.432 -11.228 1.00 96.50 205 TYR A N 1
ATOM 1680 C CA . TYR A 1 205 ? 8.822 16.647 -10.886 1.00 96.50 205 TYR A CA 1
ATOM 1681 C C . TYR A 1 205 ? 8.055 15.332 -10.842 1.00 96.50 205 TYR A C 1
ATOM 1683 O O . TYR A 1 205 ? 8.304 14.441 -11.643 1.00 96.50 205 TYR A O 1
ATOM 1691 N N . VAL A 1 206 ? 7.087 15.234 -9.931 1.00 97.81 206 VAL A N 1
ATOM 1692 C CA . VAL A 1 206 ? 6.092 14.154 -9.946 1.00 97.81 206 VAL A CA 1
ATOM 1693 C C . VAL A 1 206 ? 5.208 14.341 -11.172 1.00 97.81 206 VAL A C 1
ATOM 1695 O O . VAL A 1 206 ? 4.811 15.467 -11.473 1.00 97.81 206 VAL A O 1
ATOM 1698 N N . HIS A 1 207 ? 4.864 13.238 -11.829 1.00 98.38 207 HIS A N 1
ATOM 1699 C CA . HIS A 1 207 ? 4.040 13.229 -13.035 1.00 98.38 207 HIS A CA 1
ATOM 1700 C C . HIS A 1 207 ? 2.635 12.682 -12.759 1.00 98.38 207 HIS A C 1
ATOM 1702 O O . HIS A 1 207 ? 2.451 11.893 -11.821 1.00 98.38 207 HIS A O 1
ATOM 1708 N N . PRO A 1 208 ? 1.639 13.036 -13.595 1.00 98.44 208 PRO A N 1
ATOM 1709 C CA . PRO A 1 208 ? 0.348 12.366 -13.587 1.00 98.44 208 PRO A CA 1
ATOM 1710 C C . PRO A 1 208 ? 0.497 10.848 -13.719 1.00 98.44 208 PRO A C 1
ATOM 1712 O O . PRO A 1 208 ? 1.363 10.339 -14.434 1.00 98.44 208 PRO A O 1
ATOM 1715 N N . ILE A 1 209 ? -0.371 10.127 -13.021 1.00 97.94 209 ILE A N 1
ATOM 1716 C CA . ILE A 1 209 ? -0.336 8.673 -12.931 1.00 97.94 209 ILE A CA 1
ATOM 1717 C C . ILE A 1 209 ? -0.733 8.050 -14.277 1.00 97.94 209 ILE A C 1
ATOM 1719 O O . ILE A 1 209 ? -1.641 8.531 -14.961 1.00 97.94 209 ILE A O 1
ATOM 1723 N N . GLY A 1 210 ? -0.089 6.945 -14.645 1.00 97.12 210 GLY A N 1
ATOM 1724 C CA . GLY A 1 210 ? -0.472 6.117 -15.785 1.00 97.12 210 GLY A CA 1
ATOM 1725 C C . GLY A 1 210 ? -0.075 6.674 -17.152 1.00 97.12 210 GLY A C 1
ATOM 1726 O O . GLY A 1 210 ? -0.684 6.304 -18.157 1.00 97.12 210 GLY A O 1
ATOM 1727 N N . LEU A 1 211 ? 0.918 7.571 -17.214 1.00 97.19 211 LEU A N 1
ATOM 1728 C CA . LEU A 1 211 ? 1.379 8.168 -18.477 1.00 97.19 211 LEU A CA 1
ATOM 1729 C C . LEU A 1 211 ? 2.361 7.289 -19.265 1.00 97.19 211 LEU A C 1
ATOM 1731 O O . LEU A 1 211 ? 2.460 7.425 -20.487 1.00 97.19 211 LEU A O 1
ATOM 1735 N N . LEU A 1 212 ? 3.086 6.405 -18.581 1.00 97.88 212 LEU A N 1
ATOM 1736 C CA . LEU A 1 212 ? 4.058 5.489 -19.180 1.00 97.88 212 LEU A CA 1
ATOM 1737 C C . LEU A 1 212 ? 3.463 4.087 -19.381 1.00 97.88 212 LEU A C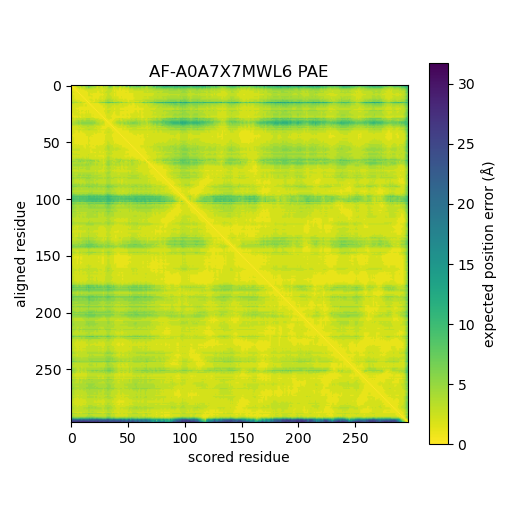 1
ATOM 1739 O O . LEU A 1 212 ? 2.273 3.856 -19.161 1.00 97.88 212 LEU A O 1
ATOM 1743 N N . LYS A 1 213 ? 4.261 3.139 -19.884 1.00 98.19 213 LYS A N 1
ATOM 1744 C CA . LYS A 1 213 ? 3.792 1.766 -20.096 1.00 98.19 213 LYS A CA 1
ATOM 1745 C C . LYS A 1 213 ? 3.570 1.068 -18.751 1.00 98.19 213 LYS A C 1
ATOM 1747 O O . LYS A 1 213 ? 4.401 1.215 -17.856 1.00 98.19 213 LYS A O 1
ATOM 1752 N N . PRO A 1 214 ? 2.511 0.256 -18.619 1.00 98.44 214 PRO A N 1
ATOM 1753 C CA . PRO A 1 214 ? 2.391 -0.635 -17.481 1.00 98.44 214 PRO A CA 1
ATOM 1754 C C . PRO A 1 214 ? 3.316 -1.848 -17.638 1.00 98.44 214 PRO A C 1
ATOM 1756 O O . PRO A 1 214 ? 3.734 -2.182 -18.752 1.00 98.44 214 PRO A O 1
ATOM 1759 N N . ASN A 1 215 ? 3.568 -2.564 -16.542 1.00 98.31 215 ASN A N 1
ATOM 1760 C CA . ASN A 1 215 ? 4.135 -3.912 -16.613 1.00 98.31 215 ASN A CA 1
ATOM 1761 C C . ASN A 1 215 ? 3.117 -4.929 -17.181 1.00 98.31 215 ASN A C 1
ATOM 1763 O O . ASN A 1 215 ? 1.979 -4.583 -17.512 1.00 98.31 215 ASN A O 1
ATOM 1767 N N . SER A 1 216 ? 3.497 -6.207 -17.295 1.00 97.69 216 SER A N 1
ATOM 1768 C CA . SER A 1 216 ? 2.628 -7.225 -17.909 1.00 97.69 216 SER A CA 1
ATOM 1769 C C . SER A 1 216 ? 1.361 -7.564 -17.108 1.00 97.69 216 SER A C 1
ATOM 1771 O O . SER A 1 216 ? 0.407 -8.087 -17.683 1.00 97.69 216 SER A O 1
ATOM 1773 N N . TYR A 1 217 ? 1.291 -7.192 -15.825 1.00 98.06 217 TYR A N 1
ATOM 1774 C CA . TYR A 1 217 ? 0.069 -7.269 -15.014 1.00 98.06 217 TYR A CA 1
ATOM 1775 C C . TYR A 1 217 ? -0.838 -6.040 -15.161 1.00 98.06 217 TYR A C 1
ATOM 1777 O O . TYR A 1 217 ? -1.930 -5.994 -14.590 1.00 98.06 217 TYR A O 1
ATOM 1785 N N . GLY A 1 218 ? -0.426 -5.051 -15.956 1.00 98.31 218 GLY A N 1
ATOM 1786 C CA . GLY A 1 218 ? -1.180 -3.821 -16.154 1.00 98.31 218 GLY A CA 1
ATOM 1787 C C . GLY A 1 218 ? -0.988 -2.806 -15.028 1.00 98.31 218 GLY A C 1
ATOM 1788 O O . GLY A 1 218 ? -1.881 -1.985 -14.840 1.00 98.31 218 GLY A O 1
ATOM 1789 N N . LEU A 1 219 ? 0.118 -2.875 -14.276 1.00 98.62 219 LEU A N 1
ATOM 1790 C CA . LEU A 1 219 ? 0.440 -1.926 -13.205 1.00 98.62 219 LEU A CA 1
ATOM 1791 C C . LEU A 1 219 ? 1.338 -0.809 -13.734 1.00 98.62 219 LEU A C 1
ATOM 1793 O O . LEU A 1 219 ? 2.363 -1.079 -14.361 1.00 98.62 219 LEU A O 1
ATOM 1797 N N . TYR A 1 220 ? 0.951 0.430 -13.464 1.00 98.56 220 TYR A N 1
ATOM 1798 C CA . TYR A 1 220 ? 1.648 1.643 -13.871 1.00 98.56 220 TYR A CA 1
ATOM 1799 C C . TYR A 1 220 ? 2.490 2.204 -12.728 1.00 98.56 220 TYR A C 1
ATOM 1801 O O . TYR A 1 220 ? 2.187 1.969 -11.555 1.00 98.56 220 TYR A O 1
ATOM 1809 N N . ASP A 1 221 ? 3.522 2.968 -13.093 1.00 97.50 221 ASP A N 1
ATOM 1810 C CA . ASP A 1 221 ? 4.345 3.765 -12.174 1.00 97.50 221 ASP A CA 1
ATOM 1811 C C . ASP A 1 221 ? 4.988 2.945 -11.042 1.00 97.50 221 ASP A C 1
ATOM 1813 O O . ASP A 1 221 ? 5.228 3.447 -9.957 1.00 97.50 221 ASP A O 1
ATOM 1817 N N . ILE A 1 222 ? 5.272 1.665 -11.297 1.00 96.00 222 ILE A N 1
ATOM 1818 C CA . ILE A 1 222 ? 5.943 0.761 -10.347 1.00 96.00 222 ILE A CA 1
ATOM 1819 C C . ILE A 1 222 ? 7.442 1.095 -10.183 1.00 96.00 222 ILE A C 1
ATOM 1821 O O . ILE A 1 222 ? 8.069 0.671 -9.214 1.00 96.00 222 ILE A O 1
ATOM 1825 N N . HIS A 1 223 ? 8.025 1.827 -11.138 1.00 97.31 223 HIS A N 1
ATOM 1826 C CA . HIS A 1 223 ? 9.440 2.210 -11.160 1.00 97.31 223 HIS A CA 1
ATOM 1827 C C . HIS A 1 223 ? 9.596 3.734 -11.094 1.00 97.31 223 HIS A C 1
ATOM 1829 O O . HIS A 1 223 ? 9.839 4.386 -12.107 1.00 97.31 223 HIS A O 1
ATOM 1835 N N . GLY A 1 224 ? 9.439 4.322 -9.914 1.00 97.75 224 GLY A N 1
ATOM 1836 C CA . GLY A 1 224 ? 9.541 5.761 -9.698 1.00 97.75 224 GLY A CA 1
ATOM 1837 C C . GLY A 1 224 ? 8.186 6.450 -9.533 1.00 97.75 224 GLY A C 1
ATOM 1838 O O . GLY A 1 224 ? 7.221 5.881 -9.045 1.00 97.75 224 GLY A O 1
ATOM 1839 N N . ASN A 1 225 ? 8.120 7.709 -9.953 1.00 98.50 225 ASN A N 1
ATOM 1840 C CA . ASN A 1 225 ? 7.091 8.700 -9.653 1.00 98.50 225 ASN A CA 1
ATOM 1841 C C . ASN A 1 225 ? 7.044 9.027 -8.154 1.00 98.50 225 ASN A C 1
ATOM 1843 O O . ASN A 1 225 ? 7.519 10.085 -7.736 1.00 98.50 225 ASN A O 1
ATOM 1847 N N . VAL A 1 226 ? 6.557 8.095 -7.339 1.00 98.69 226 VAL A N 1
ATOM 1848 C CA . VAL A 1 226 ? 6.533 8.204 -5.880 1.00 98.69 226 VAL A CA 1
ATOM 1849 C C . VAL A 1 226 ? 6.940 6.880 -5.246 1.00 98.69 226 VAL A C 1
ATOM 1851 O O . VAL A 1 226 ? 6.565 5.819 -5.736 1.00 98.69 226 VAL A O 1
ATOM 1854 N N . TRP A 1 227 ? 7.638 6.949 -4.116 1.00 98.81 227 TRP A N 1
ATOM 1855 C CA . TRP A 1 227 ? 7.798 5.811 -3.219 1.00 98.81 227 TRP A CA 1
ATOM 1856 C C . TRP A 1 227 ? 6.434 5.299 -2.763 1.00 98.81 227 TRP A C 1
ATOM 1858 O O . TRP A 1 227 ? 5.497 6.080 -2.588 1.00 98.81 227 TRP A O 1
ATOM 1868 N N . GLU A 1 228 ? 6.328 3.998 -2.512 1.00 98.81 228 GLU A N 1
ATOM 1869 C CA . GLU A 1 228 ? 5.073 3.374 -2.104 1.00 98.81 228 GLU A CA 1
ATOM 1870 C C . GLU A 1 228 ? 5.195 2.661 -0.758 1.00 98.81 228 GLU A C 1
ATOM 1872 O O . GLU A 1 228 ? 5.965 1.707 -0.617 1.00 98.81 228 GLU A O 1
ATOM 1877 N N . TRP A 1 229 ? 4.390 3.095 0.216 1.00 98.94 229 TRP A N 1
ATOM 1878 C CA . TRP A 1 229 ? 4.280 2.432 1.515 1.00 98.94 229 TRP A CA 1
ATOM 1879 C C . TRP A 1 229 ? 3.787 0.983 1.389 1.00 98.94 229 TRP A C 1
ATOM 1881 O O . TRP A 1 229 ? 2.760 0.715 0.759 1.00 98.94 229 TRP A O 1
ATOM 1891 N N . CYS A 1 230 ? 4.467 0.064 2.073 1.00 98.88 230 CYS A N 1
ATOM 1892 C CA . CYS A 1 230 ? 4.039 -1.321 2.282 1.00 98.88 230 CYS A CA 1
ATOM 1893 C C . CYS A 1 230 ? 3.563 -1.546 3.729 1.00 98.88 230 CYS A C 1
ATOM 1895 O O . CYS A 1 230 ? 3.781 -0.724 4.617 1.00 98.88 230 CYS A O 1
ATOM 1897 N N . GLN A 1 231 ? 2.883 -2.664 3.986 1.00 98.50 231 GLN A N 1
ATOM 1898 C CA . GLN A 1 231 ? 2.406 -3.039 5.323 1.00 98.50 231 GLN A CA 1
ATOM 1899 C C . GLN A 1 231 ? 3.562 -3.316 6.301 1.00 98.50 231 GLN A C 1
ATOM 1901 O O . GLN A 1 231 ? 3.441 -3.044 7.498 1.00 98.50 231 GLN A O 1
ATOM 1906 N N . ASP A 1 232 ? 4.645 -3.883 5.783 1.00 98.75 232 ASP A N 1
ATOM 1907 C CA . ASP A 1 232 ? 5.753 -4.443 6.540 1.00 98.75 232 ASP A CA 1
ATOM 1908 C C . ASP A 1 232 ? 6.540 -3.401 7.335 1.00 98.75 232 ASP A C 1
ATOM 1910 O O . ASP A 1 232 ? 6.842 -2.300 6.866 1.00 98.75 232 ASP A O 1
ATOM 1914 N N . SER A 1 233 ? 6.934 -3.800 8.539 1.00 98.75 233 SER A N 1
ATOM 1915 C CA . SER A 1 233 ? 8.037 -3.176 9.256 1.00 98.75 233 SER A CA 1
ATOM 1916 C C . SER A 1 233 ? 9.361 -3.555 8.597 1.00 98.75 233 SER A C 1
ATOM 1918 O O . SER A 1 233 ? 9.591 -4.723 8.270 1.00 98.75 233 SER A O 1
ATOM 1920 N N . TYR A 1 234 ? 10.251 -2.590 8.410 1.00 98.69 234 TYR A N 1
ATOM 1921 C CA . TYR A 1 234 ? 11.567 -2.856 7.858 1.00 98.69 234 TYR A CA 1
ATOM 1922 C C . TYR A 1 234 ? 12.447 -3.572 8.886 1.00 98.69 234 TYR A C 1
ATOM 1924 O O . TYR A 1 234 ? 12.501 -3.225 10.061 1.00 98.69 234 TYR A O 1
ATOM 1932 N N . ASP A 1 235 ? 13.135 -4.606 8.423 1.00 98.31 235 ASP A N 1
ATOM 1933 C CA . ASP A 1 235 ? 14.165 -5.331 9.160 1.00 98.31 235 ASP A CA 1
ATOM 1934 C C . ASP A 1 235 ? 15.189 -5.775 8.111 1.00 98.31 235 ASP A C 1
ATOM 1936 O O . ASP A 1 235 ? 14.867 -6.506 7.161 1.00 98.31 235 ASP A O 1
ATOM 1940 N N . GLU A 1 236 ? 16.420 -5.279 8.251 1.00 97.94 236 GLU A N 1
ATOM 1941 C CA . GLU A 1 236 ? 17.526 -5.580 7.337 1.00 97.94 236 GLU A CA 1
ATOM 1942 C C . GLU A 1 236 ? 17.818 -7.090 7.280 1.00 97.94 236 GLU A C 1
ATOM 1944 O O . GLU A 1 236 ? 18.234 -7.596 6.244 1.00 97.94 236 GLU A O 1
ATOM 1949 N N . ASN A 1 237 ? 17.530 -7.831 8.355 1.00 98.06 237 ASN A N 1
ATOM 1950 C CA . ASN A 1 237 ? 17.797 -9.263 8.466 1.00 98.06 237 ASN A CA 1
ATOM 1951 C C . ASN A 1 237 ? 16.533 -10.107 8.232 1.00 98.06 237 ASN A C 1
ATOM 1953 O O . ASN A 1 237 ? 16.556 -11.328 8.405 1.00 98.06 237 ASN A O 1
ATOM 1957 N N . TYR A 1 238 ? 15.408 -9.498 7.828 1.00 98.44 238 TYR A N 1
ATOM 1958 C CA . TYR A 1 238 ? 14.144 -10.223 7.662 1.00 98.44 238 TYR A CA 1
ATOM 1959 C C . TYR A 1 238 ? 14.268 -11.384 6.666 1.00 98.44 238 TYR A C 1
ATOM 1961 O O . TYR A 1 238 ? 13.774 -12.483 6.925 1.00 98.44 238 TYR A O 1
ATOM 1969 N N . TYR A 1 239 ? 14.991 -11.176 5.561 1.00 98.44 239 TYR A N 1
ATOM 1970 C CA . TYR A 1 239 ? 15.149 -12.178 4.500 1.00 98.44 239 TYR A CA 1
ATOM 1971 C C . TYR A 1 239 ? 15.962 -13.401 4.958 1.00 98.44 239 TYR A C 1
ATOM 1973 O O . TYR A 1 239 ? 15.812 -14.490 4.400 1.00 98.44 239 TYR A O 1
ATOM 1981 N N . GLU A 1 240 ? 16.763 -13.291 6.025 1.00 98.19 240 GLU A N 1
ATOM 1982 C CA . GLU A 1 240 ? 17.486 -14.432 6.603 1.00 98.19 240 GLU A CA 1
ATOM 1983 C C . GLU A 1 240 ? 16.545 -15.487 7.196 1.00 98.19 240 GLU A C 1
ATOM 1985 O O . GLU A 1 240 ? 16.896 -16.670 7.255 1.00 98.19 240 GLU A O 1
ATOM 1990 N N . LYS A 1 241 ? 15.327 -15.078 7.583 1.00 98.06 241 LYS A N 1
ATOM 1991 C CA . LYS A 1 241 ? 14.287 -15.968 8.117 1.00 98.06 241 LYS A CA 1
ATOM 1992 C C . LYS A 1 241 ? 13.733 -16.908 7.043 1.00 98.06 241 LYS A C 1
ATOM 1994 O O . LYS A 1 241 ? 13.242 -17.979 7.393 1.00 98.06 241 LYS A O 1
ATOM 1999 N N . LYS A 1 242 ? 13.836 -16.534 5.756 1.00 97.25 242 LYS A N 1
ATOM 2000 C CA . LYS A 1 242 ? 13.402 -17.326 4.586 1.00 97.25 242 LYS A CA 1
ATOM 2001 C C . LYS A 1 242 ? 11.975 -17.868 4.725 1.00 97.25 242 LYS A C 1
ATOM 2003 O O . LYS A 1 242 ? 11.713 -19.034 4.428 1.00 97.25 242 LYS A O 1
ATOM 2008 N N . ILE A 1 243 ? 11.072 -17.027 5.223 1.00 98.19 243 ILE A N 1
ATOM 2009 C CA . ILE A 1 243 ? 9.652 -17.359 5.342 1.00 98.19 243 ILE A CA 1
ATOM 2010 C C . ILE A 1 243 ? 9.078 -17.421 3.926 1.00 98.19 243 ILE A C 1
ATOM 2012 O O . ILE A 1 243 ? 9.215 -16.464 3.171 1.00 98.19 243 ILE A O 1
ATOM 2016 N N . SER A 1 244 ? 8.481 -18.555 3.559 1.00 97.69 244 SER A N 1
ATOM 2017 C CA . SER A 1 244 ? 8.016 -18.783 2.190 1.00 97.69 244 SER A CA 1
ATOM 2018 C C . SER A 1 244 ? 6.551 -18.417 1.986 1.00 97.69 244 SER A C 1
ATOM 2020 O O . SER A 1 244 ? 6.232 -17.766 1.007 1.00 97.69 244 SER A O 1
ATOM 2022 N N . ASP A 1 245 ? 5.655 -18.826 2.881 1.00 98.31 245 ASP A N 1
ATOM 2023 C CA . ASP A 1 245 ? 4.207 -18.700 2.682 1.00 98.31 245 ASP A CA 1
ATOM 2024 C C . ASP A 1 245 ? 3.697 -17.324 3.128 1.00 98.31 245 ASP A C 1
ATOM 2026 O O . ASP A 1 245 ? 3.703 -17.031 4.325 1.00 98.31 245 ASP A O 1
ATOM 2030 N N . ASN A 1 246 ? 3.285 -16.491 2.164 1.00 98.00 246 ASN A N 1
ATOM 2031 C CA . ASN A 1 246 ? 2.741 -15.144 2.361 1.00 98.00 246 ASN A CA 1
ATOM 2032 C C . ASN A 1 246 ? 3.506 -14.314 3.424 1.00 98.00 246 ASN A C 1
ATOM 2034 O O . ASN A 1 246 ? 2.896 -13.852 4.395 1.00 98.00 246 ASN A O 1
ATOM 2038 N N . PRO A 1 247 ? 4.838 -14.139 3.294 1.00 98.31 247 PRO A N 1
ATOM 2039 C CA . PRO A 1 247 ? 5.643 -13.492 4.318 1.00 98.31 247 PRO A CA 1
ATOM 2040 C C . PRO A 1 247 ? 5.223 -12.034 4.501 1.00 98.31 247 PRO A C 1
ATOM 2042 O O . PRO A 1 247 ? 5.014 -11.293 3.538 1.00 98.31 247 PRO A O 1
ATOM 2045 N N . VAL A 1 248 ? 5.123 -11.643 5.767 1.00 98.19 248 VAL A N 1
ATOM 2046 C CA . VAL A 1 248 ? 4.863 -10.274 6.199 1.00 98.19 248 VAL A CA 1
ATOM 2047 C C . VAL A 1 248 ? 5.566 -10.026 7.531 1.00 98.19 248 VAL A C 1
ATOM 2049 O O . VAL A 1 248 ? 5.530 -10.870 8.432 1.00 98.19 248 VAL A O 1
ATOM 2052 N N . ASN A 1 249 ? 6.255 -8.898 7.664 1.00 98.19 249 ASN A N 1
ATOM 2053 C CA . ASN A 1 249 ? 6.821 -8.445 8.928 1.00 98.19 249 ASN A CA 1
ATOM 2054 C C . ASN A 1 249 ? 5.827 -7.520 9.638 1.00 98.19 249 ASN A C 1
ATOM 2056 O O . ASN A 1 249 ? 5.854 -6.305 9.463 1.00 98.19 249 ASN A O 1
ATOM 2060 N N . ASP A 1 250 ? 4.923 -8.092 10.428 1.00 95.88 250 ASP A N 1
ATOM 2061 C CA . ASP A 1 250 ? 3.815 -7.382 11.079 1.00 95.88 250 ASP A CA 1
ATOM 2062 C C . ASP A 1 250 ? 4.118 -6.934 12.521 1.00 95.88 250 ASP A C 1
ATOM 2064 O O . ASP A 1 250 ? 3.206 -6.738 13.328 1.00 95.88 250 ASP A O 1
ATOM 2068 N N . THR A 1 251 ? 5.399 -6.744 12.856 1.00 96.31 251 THR A N 1
ATOM 2069 C CA . THR A 1 251 ? 5.811 -6.231 14.169 1.00 96.31 251 THR A CA 1
ATOM 2070 C C . THR A 1 251 ? 5.299 -4.807 14.406 1.00 96.31 251 THR A C 1
ATOM 2072 O O . THR A 1 251 ? 5.033 -4.051 13.470 1.00 96.31 251 THR A O 1
ATOM 2075 N N . ASP A 1 252 ? 5.232 -4.393 15.674 1.00 91.12 252 ASP A N 1
ATOM 2076 C CA . ASP A 1 252 ? 4.875 -3.017 16.050 1.00 91.12 252 ASP A CA 1
ATOM 2077 C C . ASP A 1 252 ? 6.025 -2.001 15.843 1.00 91.12 252 ASP A C 1
ATOM 2079 O O . ASP A 1 252 ? 5.925 -0.864 16.305 1.00 91.12 252 ASP A O 1
ATOM 2083 N N . ASP A 1 253 ? 7.110 -2.385 15.155 1.00 95.94 253 ASP A N 1
ATOM 2084 C CA . ASP A 1 253 ? 8.143 -1.439 14.721 1.00 95.94 253 ASP A CA 1
ATOM 2085 C C . ASP A 1 253 ? 7.546 -0.436 13.716 1.00 95.94 253 ASP A C 1
ATOM 2087 O O . ASP A 1 253 ? 6.671 -0.762 12.907 1.00 95.94 253 ASP A O 1
ATOM 2091 N N . LEU A 1 254 ? 7.972 0.817 13.826 1.00 97.25 254 LEU A N 1
ATOM 2092 C CA . LEU A 1 254 ? 7.446 1.946 13.073 1.00 97.25 254 LEU A CA 1
ATOM 2093 C C . LEU A 1 254 ? 8.405 2.417 11.983 1.00 97.25 254 LEU A C 1
ATOM 2095 O O . LEU A 1 254 ? 8.064 3.367 11.294 1.00 97.25 254 LEU A O 1
ATOM 2099 N N . GLU A 1 255 ? 9.543 1.760 11.779 1.00 98.44 255 GLU A N 1
ATOM 2100 C CA . GLU A 1 255 ? 10.281 1.860 10.520 1.00 98.44 255 GLU A CA 1
ATOM 2101 C C . GLU A 1 255 ? 9.542 1.021 9.470 1.00 98.44 255 GLU A C 1
ATOM 2103 O O . GLU A 1 255 ? 9.458 -0.202 9.590 1.00 98.44 255 GLU A O 1
ATOM 2108 N N . LYS A 1 256 ? 8.918 1.664 8.480 1.00 98.75 256 LYS A N 1
ATOM 2109 C CA . LYS A 1 256 ? 8.008 1.013 7.525 1.00 98.75 256 LYS A CA 1
ATOM 2110 C C . LYS A 1 256 ? 8.618 0.950 6.139 1.00 98.75 256 LYS A C 1
ATOM 2112 O O . LYS A 1 256 ? 9.260 1.894 5.694 1.00 98.75 256 LYS A O 1
ATOM 2117 N N . VAL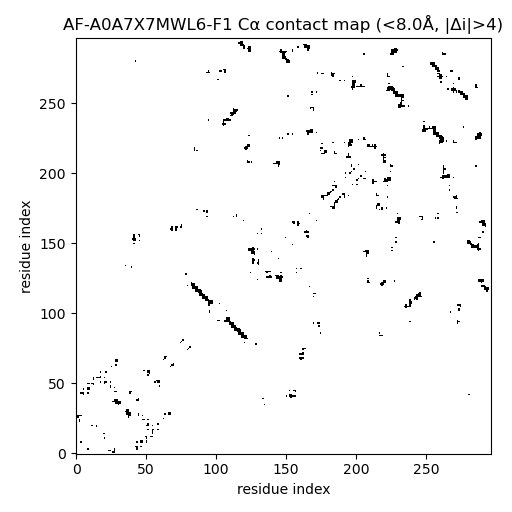 A 1 257 ? 8.401 -0.174 5.462 1.00 98.88 257 VAL A N 1
ATOM 2118 C CA . VAL A 1 257 ? 8.962 -0.431 4.133 1.00 98.88 257 VAL A CA 1
ATOM 2119 C C . VAL A 1 257 ? 8.359 0.514 3.087 1.00 98.88 257 VAL A C 1
ATOM 2121 O O . VAL A 1 257 ? 7.135 0.661 2.999 1.00 98.88 257 VAL A O 1
ATOM 2124 N N . CYS A 1 258 ? 9.229 1.060 2.238 1.00 98.19 258 CYS A N 1
ATOM 2125 C CA . CYS A 1 258 ? 8.913 1.808 1.023 1.00 98.19 258 CYS A CA 1
ATOM 2126 C C . CYS A 1 258 ? 9.525 1.107 -0.197 1.00 98.19 258 CYS A C 1
ATOM 2128 O O . CYS A 1 258 ? 10.630 0.563 -0.132 1.00 98.19 258 CYS A O 1
ATOM 2130 N N . ARG A 1 259 ? 8.816 1.107 -1.330 1.00 98.81 259 ARG A N 1
ATOM 2131 C CA . ARG A 1 259 ? 9.249 0.419 -2.561 1.00 98.81 259 ARG A CA 1
ATOM 2132 C C . ARG A 1 259 ? 9.058 1.286 -3.804 1.00 98.81 259 ARG A C 1
ATOM 2134 O O . ARG A 1 259 ? 8.306 2.255 -3.770 1.00 98.81 259 ARG A O 1
ATOM 2141 N N . GLY A 1 260 ? 9.734 0.921 -4.895 1.00 98.19 260 GLY A N 1
ATOM 2142 C CA . GLY A 1 260 ? 9.479 1.451 -6.243 1.00 98.19 260 GLY A CA 1
ATOM 2143 C C . GLY A 1 260 ? 10.415 2.541 -6.742 1.00 98.19 260 GLY A C 1
ATOM 2144 O O . GLY A 1 260 ? 10.609 2.650 -7.952 1.00 98.19 260 GLY A O 1
ATOM 2145 N N . GLY A 1 261 ? 11.056 3.292 -5.852 1.00 98.31 261 GLY A N 1
ATOM 2146 C CA . GLY A 1 261 ? 11.770 4.504 -6.231 1.00 98.31 261 GLY A CA 1
ATOM 2147 C C . GLY A 1 261 ? 10.839 5.705 -6.318 1.00 98.31 261 GLY A C 1
ATOM 2148 O O . GLY A 1 261 ? 9.620 5.588 -6.263 1.00 98.31 261 GLY A O 1
ATOM 2149 N N . SER A 1 262 ? 11.422 6.878 -6.515 1.00 98.44 262 SER A N 1
ATOM 2150 C CA . SER A 1 262 ? 10.694 8.119 -6.749 1.00 98.44 262 SER A CA 1
ATOM 2151 C C . SER A 1 262 ? 11.339 8.927 -7.866 1.00 98.44 262 SER A C 1
ATOM 2153 O O . SER A 1 262 ? 12.349 8.531 -8.448 1.00 98.44 262 SER A O 1
ATOM 2155 N N . ILE A 1 263 ? 10.805 10.118 -8.122 1.00 98.31 263 ILE A N 1
ATOM 2156 C CA . ILE A 1 263 ? 11.399 11.104 -9.034 1.00 98.31 263 ILE A CA 1
ATOM 2157 C C . ILE A 1 263 ? 12.839 11.510 -8.685 1.00 98.31 263 ILE A C 1
ATOM 2159 O O . ILE A 1 263 ? 13.513 12.094 -9.531 1.00 98.31 263 ILE A O 1
ATOM 2163 N N . HIS A 1 264 ? 13.306 11.227 -7.465 1.00 97.81 264 HIS A N 1
ATOM 2164 C CA . HIS A 1 264 ? 14.662 11.513 -6.993 1.00 97.81 264 HIS A CA 1
ATOM 2165 C C . HIS A 1 264 ? 15.546 10.264 -6.890 1.00 97.81 264 HIS A C 1
ATOM 2167 O O . HIS A 1 264 ? 16.743 10.388 -6.636 1.00 97.81 264 HIS A O 1
ATOM 2173 N N . ALA A 1 265 ? 14.980 9.076 -7.103 1.00 97.81 265 ALA A N 1
ATOM 2174 C CA . ALA A 1 265 ? 15.710 7.820 -7.079 1.00 97.81 265 ALA A CA 1
ATOM 2175 C C . ALA A 1 265 ? 16.461 7.604 -8.399 1.00 97.81 265 ALA A C 1
ATOM 2177 O O . ALA A 1 265 ? 15.931 7.891 -9.471 1.00 97.81 265 ALA A O 1
ATOM 2178 N N . PHE A 1 266 ? 17.674 7.058 -8.330 1.00 97.69 266 PHE A N 1
ATOM 2179 C CA . PHE A 1 266 ? 18.353 6.549 -9.523 1.00 97.69 266 PHE A CA 1
ATOM 2180 C C . PHE A 1 266 ? 17.647 5.291 -10.044 1.00 97.69 266 PHE A C 1
ATOM 2182 O O . PHE A 1 266 ? 16.955 4.594 -9.291 1.00 97.69 266 PHE A O 1
ATOM 2189 N N . SER A 1 267 ? 17.866 4.948 -11.313 1.00 97.25 267 SER A N 1
ATOM 2190 C CA . SER A 1 267 ? 17.349 3.710 -11.928 1.00 97.25 267 SER A CA 1
ATOM 2191 C C . SER A 1 267 ? 17.598 2.458 -11.063 1.00 97.25 267 SER A C 1
ATOM 2193 O O . SER A 1 267 ? 16.714 1.614 -10.893 1.00 97.25 267 SER A O 1
ATOM 2195 N N . GLU A 1 268 ? 18.780 2.358 -10.449 1.00 96.81 268 GLU A N 1
ATOM 2196 C CA . GLU A 1 268 ? 19.219 1.259 -9.577 1.00 96.81 268 GLU A CA 1
ATOM 2197 C C . GLU A 1 268 ? 18.375 1.118 -8.298 1.00 96.81 268 GLU A C 1
ATOM 2199 O O . GLU A 1 268 ? 18.214 0.008 -7.781 1.00 96.81 268 GLU A O 1
ATOM 2204 N N . MET A 1 269 ? 17.818 2.226 -7.806 1.00 97.75 269 MET A N 1
ATOM 2205 C CA . MET A 1 269 ? 16.910 2.287 -6.653 1.00 97.75 269 MET A CA 1
ATOM 2206 C C . MET A 1 269 ? 15.446 2.036 -7.054 1.00 97.75 269 MET A C 1
ATOM 2208 O O . MET A 1 269 ? 14.594 1.833 -6.199 1.00 97.75 269 MET A O 1
ATOM 2212 N N . CYS A 1 270 ? 15.152 1.994 -8.357 1.00 98.06 270 CYS A N 1
ATOM 2213 C CA . CYS A 1 270 ? 13.832 1.650 -8.891 1.00 98.06 270 CYS A CA 1
ATOM 2214 C C . CYS A 1 270 ? 13.693 0.152 -9.221 1.00 98.06 270 CYS A C 1
ATOM 2216 O O . CYS A 1 270 ? 12.669 -0.268 -9.758 1.00 98.06 270 CYS A O 1
ATOM 2218 N N . ARG A 1 271 ? 14.721 -0.673 -8.962 1.00 98.06 271 ARG A N 1
ATOM 2219 C CA . ARG A 1 271 ? 14.669 -2.133 -9.178 1.00 98.06 271 ARG A CA 1
ATOM 2220 C C . ARG A 1 271 ? 13.556 -2.764 -8.349 1.00 98.06 271 ARG A C 1
ATOM 2222 O O . ARG A 1 271 ? 13.324 -2.353 -7.217 1.00 98.06 271 ARG A O 1
ATOM 2229 N N . CYS A 1 272 ? 12.968 -3.853 -8.846 1.00 98.19 272 CYS A N 1
ATOM 2230 C CA . CYS A 1 272 ? 11.928 -4.583 -8.116 1.00 98.19 272 CYS A CA 1
ATOM 2231 C C . CYS A 1 272 ? 12.402 -5.038 -6.727 1.00 98.19 272 CYS A C 1
ATOM 2233 O O . CYS A 1 272 ? 11.621 -5.046 -5.787 1.00 98.19 272 CYS A O 1
ATOM 2235 N N . ALA A 1 273 ? 13.681 -5.408 -6.599 1.00 98.19 273 ALA A N 1
ATOM 2236 C CA . ALA A 1 273 ? 14.261 -5.879 -5.345 1.00 98.19 273 ALA A CA 1
ATOM 2237 C C . ALA A 1 273 ? 14.728 -4.754 -4.402 1.00 98.19 273 ALA A C 1
ATOM 2239 O O . ALA A 1 273 ? 15.002 -5.059 -3.245 1.00 98.19 273 ALA A O 1
ATOM 2240 N N . PHE A 1 274 ? 14.802 -3.485 -4.834 1.00 98.50 274 PHE A N 1
ATOM 2241 C CA . PHE A 1 274 ? 15.328 -2.399 -3.993 1.00 98.50 274 PHE A CA 1
ATOM 2242 C C . PHE A 1 274 ? 14.379 -2.029 -2.857 1.00 98.50 274 PHE A C 1
ATOM 2244 O O . PHE A 1 274 ? 13.229 -1.649 -3.092 1.00 98.50 274 PHE A O 1
ATOM 2251 N N . ARG A 1 275 ? 14.849 -2.176 -1.620 1.00 98.31 275 ARG A N 1
ATOM 2252 C CA . ARG A 1 275 ? 14.077 -1.931 -0.399 1.00 98.31 275 ARG A CA 1
ATOM 2253 C C . ARG A 1 275 ? 14.538 -0.615 0.204 1.00 98.31 275 ARG A C 1
ATOM 2255 O O . ARG A 1 275 ? 15.741 -0.413 0.346 1.00 98.31 275 ARG A O 1
ATOM 2262 N N . ASP A 1 276 ? 13.591 0.219 0.598 1.00 98.19 276 ASP A N 1
ATOM 2263 C CA . ASP A 1 276 ? 13.857 1.371 1.449 1.00 98.19 276 ASP A CA 1
ATOM 2264 C C . ASP A 1 276 ? 12.905 1.360 2.643 1.00 98.19 276 ASP A C 1
ATOM 2266 O O . ASP A 1 276 ? 11.993 0.525 2.725 1.00 98.19 276 ASP A O 1
ATOM 2270 N N . TYR A 1 277 ? 13.114 2.274 3.578 1.00 98.50 277 TYR A N 1
ATOM 2271 C CA . TYR A 1 277 ? 12.234 2.439 4.718 1.00 98.50 277 TYR A CA 1
ATOM 2272 C C . TYR A 1 277 ? 12.264 3.858 5.254 1.00 98.50 277 TYR A C 1
ATOM 2274 O O . TYR A 1 277 ? 13.257 4.569 5.149 1.00 98.50 277 TYR A O 1
ATOM 2282 N N . GLU A 1 278 ? 11.159 4.244 5.871 1.00 98.69 278 GLU A N 1
ATOM 2283 C CA . GLU A 1 278 ? 11.026 5.525 6.545 1.00 98.69 278 GLU A CA 1
ATOM 2284 C C . GLU A 1 278 ? 10.175 5.354 7.816 1.00 98.69 278 GLU A C 1
ATOM 2286 O O . GLU A 1 278 ? 9.341 4.438 7.889 1.00 98.69 278 GLU A O 1
ATOM 2291 N N . PRO A 1 279 ? 10.311 6.244 8.814 1.00 98.69 279 PRO A N 1
ATOM 2292 C CA . PRO A 1 279 ? 9.442 6.240 9.982 1.00 98.69 279 PRO A CA 1
ATOM 2293 C C . PRO A 1 279 ? 7.964 6.367 9.592 1.00 98.69 279 PRO A C 1
ATOM 2295 O O . PRO A 1 279 ? 7.602 7.122 8.694 1.00 98.69 279 PRO A O 1
ATOM 2298 N N . ALA A 1 280 ? 7.063 5.708 10.319 1.00 98.62 280 ALA A N 1
ATOM 2299 C CA . ALA A 1 280 ? 5.644 5.620 9.968 1.00 98.62 280 ALA A CA 1
ATOM 2300 C C . ALA A 1 280 ? 4.916 6.977 9.900 1.00 98.62 280 ALA A C 1
ATOM 2302 O O . ALA A 1 280 ? 3.866 7.075 9.266 1.00 98.62 280 ALA A O 1
ATOM 2303 N N . ASN A 1 281 ? 5.446 8.016 10.558 1.00 98.25 281 ASN A N 1
ATOM 2304 C CA . ASN A 1 281 ? 4.934 9.389 10.512 1.00 98.25 281 ASN A CA 1
ATOM 2305 C C . ASN A 1 281 ? 5.616 10.272 9.449 1.00 98.25 281 ASN A C 1
ATOM 2307 O O . ASN A 1 281 ? 5.233 11.436 9.302 1.00 98.25 281 ASN A O 1
ATOM 2311 N N . PHE A 1 282 ? 6.616 9.755 8.733 1.00 98.56 282 PHE A N 1
ATOM 2312 C CA . PHE A 1 282 ? 7.316 10.474 7.681 1.00 98.56 282 PHE A CA 1
ATOM 2313 C C . PHE A 1 282 ? 6.364 10.823 6.536 1.00 98.56 282 PHE A C 1
ATOM 2315 O O . PHE A 1 282 ? 5.442 10.076 6.205 1.00 98.56 282 PHE A O 1
ATOM 2322 N N . LYS A 1 283 ? 6.573 12.000 5.946 1.00 98.25 283 LYS A N 1
ATOM 2323 C CA . LYS A 1 283 ? 5.798 12.531 4.824 1.00 98.25 283 LYS A CA 1
ATOM 2324 C C . LYS A 1 283 ? 6.759 13.257 3.900 1.00 98.25 283 LYS A C 1
ATOM 2326 O O . LYS A 1 283 ? 7.507 14.121 4.351 1.00 98.25 283 LYS A O 1
ATOM 2331 N N . ALA A 1 284 ? 6.678 12.960 2.613 1.00 98.00 284 ALA A N 1
ATOM 2332 C CA . ALA A 1 284 ? 7.468 13.621 1.586 1.00 98.00 284 ALA A CA 1
ATOM 2333 C C . ALA A 1 284 ? 6.623 13.941 0.354 1.00 98.00 284 ALA A C 1
ATOM 2335 O O . ALA A 1 284 ? 5.547 13.378 0.133 1.00 98.00 284 ALA A O 1
ATOM 2336 N N . TYR A 1 285 ? 7.126 14.861 -0.464 1.00 96.94 285 TYR A N 1
ATOM 2337 C CA . TYR A 1 285 ? 6.478 15.226 -1.718 1.00 96.94 285 TYR A CA 1
ATOM 2338 C C . TYR A 1 285 ? 6.456 14.066 -2.716 1.00 96.94 285 TYR A C 1
ATOM 2340 O O . TYR A 1 285 ? 5.634 14.066 -3.613 1.00 96.94 285 TYR A O 1
ATOM 2348 N N . ASP A 1 286 ? 7.316 13.072 -2.569 1.00 97.38 286 ASP A N 1
ATOM 2349 C CA . ASP A 1 286 ? 7.494 11.964 -3.497 1.00 97.38 286 ASP A CA 1
ATOM 2350 C C . ASP A 1 286 ? 7.222 10.604 -2.836 1.00 97.38 286 ASP A C 1
ATOM 2352 O O . ASP A 1 286 ? 7.755 9.594 -3.280 1.00 97.38 286 ASP A O 1
ATOM 2356 N N . ILE A 1 287 ? 6.380 10.570 -1.793 1.00 98.56 287 ILE A N 1
ATOM 2357 C CA . ILE A 1 287 ? 5.899 9.335 -1.159 1.00 98.56 287 ILE A CA 1
ATOM 2358 C C . ILE A 1 287 ? 4.373 9.261 -1.181 1.00 98.56 287 ILE A C 1
ATOM 2360 O O . ILE A 1 287 ? 3.677 10.203 -0.795 1.00 98.56 287 ILE A O 1
ATOM 2364 N N . GLY A 1 288 ? 3.871 8.123 -1.640 1.00 98.62 288 GLY A N 1
ATOM 2365 C CA . GLY A 1 288 ? 2.468 7.772 -1.764 1.00 98.62 288 GLY A CA 1
ATOM 2366 C C . GLY A 1 288 ? 2.251 6.304 -1.409 1.00 98.62 288 GLY A C 1
ATOM 2367 O O . GLY A 1 288 ? 2.971 5.722 -0.597 1.00 98.62 288 GLY A O 1
ATOM 2368 N N . PHE A 1 289 ? 1.216 5.697 -1.985 1.00 98.81 289 PHE A N 1
ATOM 2369 C CA . PHE A 1 289 ? 0.927 4.279 -1.794 1.00 98.81 289 PHE A CA 1
ATOM 2370 C C . PHE A 1 289 ? -0.046 3.763 -2.855 1.00 98.81 289 PHE A C 1
ATOM 2372 O O . PHE A 1 289 ? -0.820 4.517 -3.454 1.00 98.81 289 PHE A O 1
ATOM 2379 N N . ARG A 1 290 ? -0.049 2.445 -3.032 1.00 98.06 290 ARG A N 1
ATOM 2380 C CA . ARG A 1 290 ? -1.102 1.703 -3.730 1.00 98.06 290 ARG A CA 1
ATOM 2381 C C . ARG A 1 290 ? -1.729 0.695 -2.777 1.00 98.06 290 ARG A C 1
ATOM 2383 O O . ARG A 1 290 ? -1.203 0.447 -1.692 1.00 98.06 290 ARG A O 1
ATOM 2390 N N . VAL A 1 291 ? -2.871 0.133 -3.157 1.00 98.50 291 VAL A N 1
ATOM 2391 C CA . VAL A 1 291 ? -3.633 -0.735 -2.251 1.00 98.50 291 VAL A CA 1
ATOM 2392 C C . VAL A 1 291 ? -3.799 -2.133 -2.807 1.00 98.50 291 VAL A C 1
ATOM 2394 O O . VAL A 1 291 ? -3.805 -2.353 -4.020 1.00 98.50 291 VAL A O 1
ATOM 2397 N N . ALA A 1 292 ? -3.995 -3.068 -1.889 1.00 98.31 292 ALA A N 1
ATOM 2398 C CA . ALA A 1 292 ? -4.323 -4.444 -2.171 1.00 98.31 292 ALA A CA 1
ATOM 2399 C C . ALA A 1 292 ? -5.588 -4.899 -1.446 1.00 98.31 292 ALA A C 1
ATOM 2401 O O . ALA A 1 292 ? -6.078 -4.278 -0.498 1.00 98.31 292 ALA A O 1
ATOM 2402 N N . ARG A 1 293 ? -6.128 -6.024 -1.910 1.00 96.19 293 ARG A N 1
ATOM 2403 C CA . ARG A 1 293 ? -7.250 -6.719 -1.284 1.00 96.19 293 ARG A CA 1
ATOM 2404 C C . ARG A 1 293 ? -7.087 -8.222 -1.481 1.00 96.19 293 ARG A C 1
ATOM 2406 O O . ARG A 1 293 ? -6.779 -8.664 -2.581 1.00 96.19 293 ARG A O 1
ATOM 2413 N N . SER A 1 294 ? -7.322 -9.010 -0.434 1.00 90.44 294 SER A N 1
ATOM 2414 C CA . SER A 1 294 ? -7.136 -10.466 -0.507 1.00 90.44 294 SER A CA 1
ATOM 2415 C C . SER A 1 294 ? -8.241 -11.169 -1.315 1.00 90.44 294 SER A C 1
ATOM 2417 O O . SER A 1 294 ? -7.941 -12.059 -2.094 1.00 90.44 294 SER A O 1
ATOM 2419 N N . ASN A 1 295 ? -9.510 -10.746 -1.197 1.00 75.56 295 ASN A N 1
ATOM 2420 C CA . ASN A 1 295 ? -10.655 -11.314 -1.933 1.00 75.56 295 ASN A CA 1
ATOM 2421 C C . ASN A 1 295 ? -11.662 -10.222 -2.343 1.00 75.56 295 ASN A C 1
ATOM 2423 O O . ASN A 1 295 ? -11.732 -9.182 -1.694 1.00 75.56 295 ASN A O 1
ATOM 2427 N N . PHE A 1 296 ? -12.468 -10.453 -3.390 1.00 56.81 296 PHE A N 1
ATOM 2428 C CA . PHE A 1 296 ? -13.529 -9.517 -3.815 1.00 56.81 296 PHE A CA 1
ATOM 2429 C C . PHE A 1 296 ? -14.754 -9.483 -2.885 1.00 56.81 296 PHE A C 1
ATOM 2431 O O . PHE A 1 296 ? -15.481 -8.480 -2.887 1.00 56.81 296 PHE A O 1
ATOM 2438 N N . ASP A 1 297 ? -14.972 -10.540 -2.103 1.00 48.88 297 ASP A N 1
ATOM 2439 C CA . ASP A 1 297 ? -16.187 -10.741 -1.301 1.00 48.88 297 ASP A CA 1
ATOM 2440 C C . ASP A 1 297 ? -16.233 -9.879 -0.031 1.00 48.88 297 ASP A C 1
ATOM 2442 O O . ASP A 1 297 ? -15.170 -9.676 0.602 1.00 48.88 297 ASP A O 1
#

pLDDT: mean 96.37, std 4.62, range [48.88, 98.94]